Protein AF-W4UPQ5-F1 (afdb_monomer_lite)

Sequence (228 aa):
MQSFWECVKSLQASISFDVNGMPSLNLGLGDIQTPANTLDEIFRYLERADKPCLVAIDEFQQITGYVEENVEATLRTYVQHCNNARFVFAGSQRHVMGNMFLTPSRPFYQSVSMMHLESIPLEEYILFARSHFERNGKAIEVEAVAQIYQEFEGVTWYIQKVLNTLFDMTPAQGTCTPDMVPEAPGDCRFVQVYVFGNTFPSPREAEGIAHCDYERRESQSPHLRCFY

Structure (mmCIF, N/CA/C/O backbone):
data_AF-W4UPQ5-F1
#
_entry.id   AF-W4UPQ5-F1
#
loop_
_atom_site.group_PDB
_atom_site.id
_atom_site.type_symbol
_atom_site.label_atom_id
_atom_site.label_alt_id
_atom_site.label_comp_id
_atom_site.label_asym_id
_atom_site.label_entity_id
_atom_site.label_seq_id
_atom_site.pdbx_PDB_ins_code
_atom_site.Cartn_x
_atom_site.Cartn_y
_atom_site.Cartn_z
_atom_site.occupancy
_atom_site.B_iso_or_equiv
_atom_site.auth_seq_id
_atom_site.auth_comp_id
_atom_site.auth_asym_id
_atom_site.auth_atom_id
_atom_site.pdbx_PDB_model_num
ATOM 1 N N . MET A 1 1 ? -1.012 -23.745 -14.699 1.00 40.31 1 MET A N 1
ATOM 2 C CA . MET A 1 1 ? -0.890 -23.938 -13.230 1.00 40.31 1 MET A CA 1
ATOM 3 C C . MET A 1 1 ? 0.440 -24.590 -12.839 1.00 40.31 1 MET A C 1
ATOM 5 O O . MET A 1 1 ? 1.054 -24.138 -11.888 1.00 40.31 1 MET A O 1
ATOM 9 N N . GLN A 1 2 ? 0.917 -25.598 -13.579 1.00 36.28 2 GLN A N 1
ATOM 10 C CA . GLN A 1 2 ? 2.225 -26.241 -13.358 1.00 36.28 2 GLN A CA 1
ATOM 11 C C . GLN A 1 2 ? 3.411 -25.307 -13.684 1.00 36.28 2 GLN A C 1
ATOM 13 O O . GLN A 1 2 ? 4.329 -25.184 -12.885 1.00 36.28 2 GLN A O 1
ATOM 18 N N . SER A 1 3 ? 3.292 -24.529 -14.763 1.00 42.94 3 SER A N 1
ATOM 19 C CA . SER A 1 3 ? 4.236 -23.473 -15.166 1.00 42.94 3 SER A CA 1
ATOM 20 C C . SER A 1 3 ? 4.382 -22.330 -14.151 1.00 42.94 3 SER A C 1
ATOM 22 O O . SER A 1 3 ? 5.477 -21.825 -13.938 1.00 42.94 3 SER A O 1
ATOM 24 N N . PHE A 1 4 ? 3.290 -21.947 -13.481 1.00 43.22 4 PHE A N 1
ATOM 25 C CA . PHE A 1 4 ? 3.322 -20.973 -12.384 1.00 43.22 4 PHE A CA 1
ATOM 26 C C . PHE A 1 4 ? 4.148 -21.505 -11.208 1.00 43.22 4 PHE A C 1
ATOM 28 O O . PHE A 1 4 ? 5.004 -20.803 -10.688 1.00 43.22 4 PHE A O 1
ATOM 35 N N . TRP A 1 5 ? 3.942 -22.770 -10.830 1.00 40.66 5 TRP A N 1
ATOM 36 C CA . TRP A 1 5 ? 4.715 -23.412 -9.766 1.00 40.66 5 TRP A CA 1
ATOM 37 C C . TRP A 1 5 ? 6.185 -23.615 -10.127 1.00 40.66 5 TRP A C 1
ATOM 39 O O . TRP A 1 5 ? 7.022 -23.560 -9.238 1.00 40.66 5 TRP A O 1
ATOM 49 N N . GLU A 1 6 ? 6.520 -23.823 -11.397 1.00 48.44 6 GLU A N 1
ATOM 50 C CA . GLU A 1 6 ? 7.911 -23.873 -11.864 1.00 48.44 6 GLU A CA 1
ATOM 51 C C . GLU A 1 6 ? 8.582 -22.493 -11.796 1.00 48.44 6 GLU A C 1
ATOM 53 O O . GLU A 1 6 ? 9.705 -22.398 -11.313 1.00 48.44 6 GLU A O 1
ATOM 58 N N . CYS A 1 7 ? 7.862 -21.423 -12.150 1.00 45.31 7 CYS A N 1
ATOM 59 C CA . CYS A 1 7 ? 8.337 -20.040 -12.032 1.00 45.31 7 CYS A CA 1
ATOM 60 C C . CYS A 1 7 ? 8.419 -19.541 -10.573 1.00 45.31 7 CYS A C 1
ATOM 62 O O . CYS A 1 7 ? 9.244 -18.700 -10.236 1.00 45.31 7 CYS A O 1
ATOM 64 N N . VAL A 1 8 ? 7.566 -20.051 -9.681 1.00 48.94 8 VAL A N 1
ATOM 65 C CA . VAL A 1 8 ? 7.643 -19.772 -8.235 1.00 48.94 8 VAL A CA 1
ATOM 66 C C . VAL A 1 8 ? 8.740 -20.610 -7.577 1.00 48.94 8 VAL A C 1
ATOM 68 O O . VAL A 1 8 ? 9.408 -20.132 -6.671 1.00 48.94 8 VAL A O 1
ATOM 71 N N . LYS A 1 9 ? 8.973 -21.847 -8.036 1.00 42.97 9 LYS A N 1
ATOM 72 C CA . LYS A 1 9 ? 10.090 -22.684 -7.569 1.00 42.97 9 LYS A CA 1
ATOM 73 C C . LYS A 1 9 ? 11.441 -22.161 -8.009 1.00 42.97 9 LYS A C 1
ATOM 75 O O . LYS A 1 9 ? 12.417 -22.406 -7.303 1.00 42.97 9 LYS A O 1
ATOM 80 N N . SER A 1 10 ? 11.507 -21.497 -9.163 1.00 45.47 10 SER A N 1
ATOM 81 C CA . SER A 1 10 ? 12.736 -20.832 -9.539 1.00 45.47 10 SER A CA 1
ATOM 82 C C . SER A 1 10 ? 13.053 -19.748 -8.517 1.00 45.47 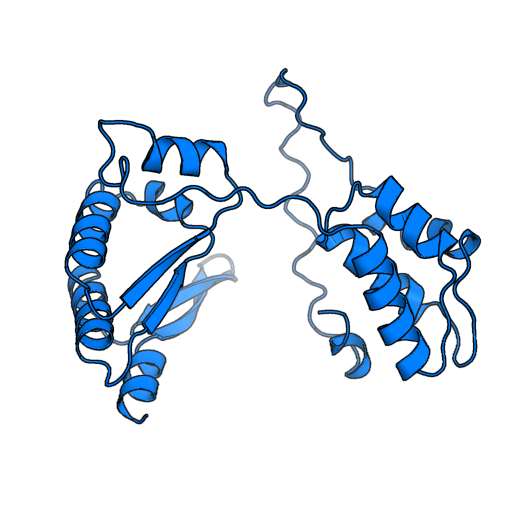10 SER A C 1
ATOM 84 O O . SER A 1 10 ? 14.213 -19.688 -8.182 1.00 45.47 10 SER A O 1
ATOM 86 N N . LEU A 1 11 ? 12.094 -19.004 -7.934 1.00 45.38 11 LEU A N 1
ATOM 87 C CA . LEU A 1 11 ? 12.300 -18.019 -6.850 1.00 45.38 11 LEU A CA 1
ATOM 88 C C . LEU A 1 11 ? 12.605 -18.710 -5.501 1.00 45.38 11 LEU A C 1
ATOM 90 O O . LEU A 1 11 ? 11.720 -18.927 -4.675 1.00 45.38 11 LEU A O 1
ATOM 94 N N . GLN A 1 12 ? 13.867 -19.061 -5.254 1.00 45.22 12 GLN A N 1
ATOM 95 C CA . GLN A 1 12 ? 14.334 -19.573 -3.963 1.00 45.22 12 GLN A CA 1
ATOM 96 C C . GLN A 1 12 ? 14.830 -18.449 -3.043 1.00 45.22 12 GLN A C 1
ATOM 98 O O . GLN A 1 12 ? 15.916 -17.896 -3.208 1.00 45.22 12 GLN A O 1
ATOM 103 N N . ALA A 1 13 ? 14.079 -18.181 -1.976 1.00 42.25 13 ALA A N 1
ATOM 104 C CA . ALA A 1 13 ? 14.623 -17.473 -0.823 1.00 42.25 13 ALA A CA 1
ATOM 105 C C . ALA A 1 13 ? 15.679 -18.360 -0.133 1.00 42.25 13 ALA A C 1
ATOM 107 O O . ALA A 1 13 ? 15.346 -19.405 0.424 1.00 42.25 13 ALA A O 1
ATOM 108 N N . SER A 1 14 ? 16.947 -17.954 -0.174 1.00 41.25 14 SER A N 1
ATOM 109 C CA . SER A 1 14 ? 18.047 -18.576 0.566 1.00 41.25 14 SER A CA 1
ATOM 110 C C . SER A 1 14 ? 18.451 -17.678 1.734 1.00 41.25 14 SER A C 1
ATOM 112 O O . SER A 1 14 ? 18.669 -16.478 1.572 1.00 41.25 14 SER A O 1
ATOM 114 N N . ILE A 1 15 ? 18.506 -18.252 2.935 1.00 41.88 15 ILE A N 1
ATOM 115 C CA . ILE A 1 15 ? 18.999 -17.571 4.134 1.00 41.88 15 ILE A CA 1
ATOM 116 C C . ILE A 1 15 ? 20.453 -18.002 4.310 1.00 41.88 15 ILE A C 1
ATOM 118 O O . ILE A 1 15 ? 20.724 -19.182 4.528 1.00 41.88 15 ILE A O 1
ATOM 122 N N . SER A 1 16 ? 21.374 -17.049 4.204 1.00 43.94 16 SER A N 1
ATOM 123 C CA . SER A 1 16 ? 22.817 -17.273 4.335 1.00 43.94 16 SER A CA 1
ATOM 124 C C . SER A 1 16 ? 23.350 -16.449 5.497 1.00 43.94 16 SER A C 1
ATOM 126 O O . SER A 1 16 ? 22.956 -15.299 5.657 1.00 43.94 16 SER A O 1
ATOM 128 N N . PHE A 1 17 ? 24.261 -16.997 6.295 1.00 41.47 17 PHE A N 1
ATOM 129 C CA . PHE A 1 17 ? 24.883 -16.270 7.404 1.00 41.47 17 PHE A CA 1
ATOM 130 C C . PHE A 1 17 ? 26.233 -15.709 6.959 1.00 41.47 17 PHE A C 1
ATOM 132 O O . PHE A 1 17 ? 27.026 -16.432 6.351 1.00 41.47 17 PHE A O 1
ATOM 139 N N . ASP A 1 18 ? 26.483 -14.427 7.226 1.00 54.81 18 ASP A N 1
ATOM 140 C CA . ASP A 1 18 ? 27.798 -13.834 6.985 1.00 54.81 18 ASP A CA 1
ATOM 141 C C . ASP A 1 18 ? 28.837 -14.313 8.021 1.00 54.81 18 ASP A C 1
ATOM 143 O O . ASP A 1 18 ? 28.530 -15.034 8.973 1.00 54.81 18 ASP A O 1
ATOM 147 N N . VAL A 1 19 ? 30.098 -13.909 7.843 1.00 48.22 19 VAL A N 1
ATOM 148 C CA . VAL A 1 19 ? 31.206 -14.256 8.754 1.00 48.22 19 VAL A CA 1
ATOM 149 C C . VAL A 1 19 ? 31.022 -13.739 10.190 1.00 48.22 19 VAL A C 1
ATOM 151 O O . VAL A 1 19 ? 31.734 -14.194 11.083 1.00 48.22 19 VAL A O 1
ATOM 154 N N . ASN A 1 20 ? 30.057 -12.845 10.426 1.00 62.00 20 ASN A N 1
ATOM 155 C CA . ASN A 1 20 ? 29.697 -12.309 11.737 1.00 62.00 20 ASN A CA 1
ATOM 156 C C . ASN A 1 20 ? 28.408 -12.941 12.301 1.00 62.00 20 ASN A C 1
ATOM 158 O O . ASN A 1 20 ? 27.954 -12.545 13.373 1.00 62.00 20 ASN A O 1
ATOM 162 N N . GLY A 1 21 ? 27.823 -13.928 11.612 1.00 39.78 21 GLY A N 1
ATOM 163 C CA . GLY A 1 21 ? 26.606 -14.620 12.035 1.00 39.78 21 GLY A CA 1
ATOM 164 C C . GLY A 1 21 ? 25.312 -13.850 11.763 1.00 39.78 21 GLY A C 1
ATOM 165 O O . GLY A 1 21 ? 24.261 -14.260 12.257 1.00 39.78 21 GLY A O 1
ATOM 166 N N . MET A 1 22 ? 25.348 -12.766 10.981 1.00 37.47 22 MET A N 1
ATOM 167 C CA . MET A 1 22 ? 24.136 -12.036 10.616 1.00 37.47 22 MET A CA 1
ATOM 168 C C . MET A 1 22 ? 23.392 -12.778 9.495 1.00 37.47 22 MET A C 1
ATOM 170 O O . MET A 1 22 ? 23.993 -13.089 8.460 1.00 37.47 22 MET A O 1
ATOM 174 N N . PRO A 1 23 ? 22.091 -13.080 9.667 1.00 35.19 23 PRO A N 1
ATOM 175 C CA . PRO A 1 23 ? 21.294 -13.697 8.618 1.00 35.19 23 PRO A CA 1
ATOM 176 C C . PRO A 1 23 ? 21.058 -12.695 7.483 1.00 35.19 23 PRO A C 1
ATOM 178 O O . PRO A 1 23 ? 20.434 -11.652 7.666 1.00 35.19 23 PRO A O 1
ATOM 181 N N . SER A 1 24 ? 21.527 -13.037 6.289 1.00 38.47 24 SER A N 1
ATOM 182 C CA . SER A 1 24 ? 21.233 -12.342 5.038 1.00 38.47 24 SER A CA 1
ATOM 183 C C . SER A 1 24 ? 20.169 -13.120 4.262 1.00 38.47 24 SER A C 1
ATOM 185 O O . SER A 1 24 ? 20.320 -14.312 3.975 1.00 38.47 24 SER A O 1
ATOM 187 N N . LEU A 1 25 ? 19.056 -12.454 3.954 1.00 38.97 25 LEU A N 1
ATOM 188 C CA . LEU A 1 25 ? 17.992 -13.004 3.124 1.00 38.97 25 LEU A CA 1
ATOM 189 C C . LEU A 1 25 ? 18.315 -12.706 1.659 1.00 38.97 25 LEU A C 1
ATOM 191 O O . LEU A 1 25 ? 18.206 -11.566 1.217 1.00 38.97 25 LEU A O 1
ATOM 195 N N . ASN A 1 26 ? 18.688 -13.733 0.904 1.00 46.00 26 ASN A N 1
ATOM 196 C CA . ASN A 1 26 ? 18.904 -13.636 -0.532 1.00 46.00 26 ASN A CA 1
ATOM 197 C C . ASN A 1 26 ? 17.701 -14.243 -1.252 1.00 46.00 26 ASN A C 1
ATOM 199 O O . ASN A 1 26 ? 17.527 -15.462 -1.276 1.00 46.00 26 ASN A O 1
ATOM 203 N N . LEU A 1 27 ? 16.865 -13.397 -1.853 1.00 40.88 27 LEU A N 1
ATOM 204 C CA . LEU A 1 27 ? 15.862 -13.825 -2.828 1.00 40.88 27 LEU A CA 1
ATOM 205 C C . LEU A 1 27 ? 16.592 -14.145 -4.137 1.00 40.88 27 LEU A C 1
ATOM 207 O O . LEU A 1 27 ? 16.780 -13.279 -4.986 1.00 40.88 27 LEU A O 1
ATOM 211 N N . GLY A 1 28 ? 17.086 -15.374 -4.255 1.00 45.62 28 GLY A N 1
ATOM 212 C CA . GLY A 1 28 ? 17.722 -15.871 -5.467 1.00 45.62 28 GLY A CA 1
ATOM 213 C C . GLY A 1 28 ? 16.716 -16.611 -6.330 1.00 45.62 28 GLY A C 1
ATOM 214 O O . GLY A 1 28 ? 15.670 -17.041 -5.849 1.00 45.62 28 GLY A O 1
ATOM 215 N N . LEU A 1 29 ? 17.037 -16.796 -7.609 1.00 41.84 29 LEU A N 1
ATOM 216 C CA . LEU A 1 29 ? 16.428 -17.869 -8.372 1.00 41.84 29 LEU A CA 1
ATOM 217 C C . LEU A 1 29 ? 17.451 -19.010 -8.554 1.00 41.84 29 LEU A C 1
ATOM 219 O O . LEU A 1 29 ? 18.629 -18.731 -8.775 1.00 41.84 29 LEU A O 1
ATOM 223 N N . GLY A 1 30 ? 17.039 -20.272 -8.396 1.00 37.84 30 GLY A N 1
ATOM 224 C CA . GLY A 1 30 ? 17.942 -21.434 -8.447 1.00 37.84 30 GLY A CA 1
ATOM 225 C C . GLY A 1 30 ? 18.727 -21.531 -9.766 1.00 37.84 30 GLY A C 1
ATOM 226 O O . GLY A 1 30 ? 18.133 -21.398 -10.832 1.00 37.84 30 GLY A O 1
ATOM 227 N N . ASP A 1 31 ? 20.045 -21.755 -9.655 1.00 42.62 31 ASP A N 1
ATOM 228 C CA . ASP A 1 31 ? 21.056 -21.861 -10.727 1.00 42.62 31 ASP A CA 1
ATOM 229 C C . ASP A 1 31 ? 20.880 -20.882 -11.896 1.00 42.62 31 ASP A C 1
ATOM 231 O O . ASP A 1 31 ? 20.590 -21.270 -13.028 1.00 42.62 31 ASP A O 1
ATOM 235 N N . ILE A 1 32 ? 21.124 -19.593 -11.652 1.00 45.31 32 ILE A N 1
ATOM 236 C CA . ILE A 1 32 ? 21.126 -18.591 -12.719 1.00 45.31 32 ILE A CA 1
ATOM 237 C C . ILE A 1 32 ? 22.471 -17.890 -12.821 1.00 45.31 32 ILE A C 1
ATOM 239 O O . ILE A 1 32 ? 22.901 -17.149 -11.943 1.00 45.31 32 ILE A O 1
ATOM 243 N N . GLN A 1 33 ? 23.108 -18.089 -13.971 1.00 43.31 33 GLN A N 1
ATOM 244 C CA . GLN A 1 33 ? 24.363 -17.441 -14.325 1.00 43.31 33 GLN A CA 1
ATOM 245 C C . GLN A 1 33 ? 24.202 -15.982 -14.801 1.00 43.31 33 GLN A C 1
ATOM 247 O O . GLN A 1 33 ? 25.195 -15.387 -15.211 1.00 43.31 33 GLN A O 1
ATOM 252 N N . THR A 1 34 ? 23.002 -15.370 -14.804 1.00 45.03 34 THR A N 1
ATOM 253 C CA . THR A 1 34 ? 22.841 -13.939 -15.175 1.00 45.03 34 THR A CA 1
ATOM 254 C C . THR A 1 34 ? 21.444 -13.343 -14.865 1.00 45.03 34 THR A C 1
ATOM 256 O O . THR A 1 34 ? 20.451 -13.923 -15.303 1.00 45.03 34 THR A O 1
ATOM 259 N N . PRO A 1 35 ? 21.332 -12.154 -14.228 1.00 50.00 35 PRO A N 1
ATOM 260 C CA . PRO A 1 35 ? 20.058 -11.457 -13.945 1.00 50.00 35 PRO A CA 1
ATOM 261 C C . PRO A 1 35 ? 19.218 -11.065 -15.174 1.00 50.00 35 PRO A C 1
ATOM 263 O O . PRO A 1 35 ? 18.007 -10.910 -15.078 1.00 50.00 35 PRO A O 1
ATOM 266 N N . ALA A 1 36 ? 19.834 -10.899 -16.347 1.00 51.38 36 ALA A N 1
ATOM 267 C CA . ALA A 1 36 ? 19.108 -10.553 -17.572 1.00 51.38 36 ALA A CA 1
ATOM 268 C C . ALA A 1 36 ? 18.190 -11.695 -18.050 1.00 51.38 36 ALA A C 1
ATOM 270 O O . ALA A 1 36 ? 17.054 -11.447 -18.453 1.00 51.38 36 ALA A O 1
ATOM 271 N N . ASN A 1 37 ? 18.651 -12.945 -17.916 1.00 50.97 37 ASN A N 1
ATOM 272 C CA . ASN A 1 37 ? 17.912 -14.127 -18.362 1.00 50.97 37 ASN A CA 1
ATOM 273 C C . ASN A 1 37 ? 16.634 -14.361 -17.532 1.00 50.97 37 ASN A C 1
ATOM 275 O O . ASN A 1 37 ? 15.677 -14.943 -18.033 1.00 50.97 37 ASN A O 1
ATOM 279 N N . THR A 1 38 ? 16.580 -13.873 -16.286 1.00 65.69 38 THR A N 1
ATOM 280 C CA . THR A 1 38 ? 15.418 -14.053 -15.397 1.00 65.69 38 THR A CA 1
ATOM 281 C C . THR A 1 38 ? 14.282 -13.092 -15.710 1.00 65.69 38 THR A C 1
ATOM 283 O O . THR A 1 38 ? 13.118 -13.491 -15.689 1.00 65.69 38 THR A O 1
ATOM 286 N N . LEU A 1 39 ? 14.594 -11.834 -16.037 1.00 69.88 39 LEU A N 1
ATOM 287 C CA . LEU A 1 39 ? 13.586 -10.861 -16.458 1.00 69.88 39 LEU A CA 1
ATOM 288 C C . LEU A 1 39 ? 12.951 -11.285 -17.784 1.00 69.88 39 LEU A C 1
ATOM 290 O O . LEU A 1 39 ? 11.726 -11.302 -17.892 1.00 69.88 39 LEU A O 1
ATOM 294 N N . ASP A 1 40 ? 13.763 -11.711 -18.752 1.00 73.81 40 ASP A N 1
ATOM 295 C CA . ASP A 1 40 ? 13.282 -12.248 -20.028 1.00 73.81 40 ASP A CA 1
ATOM 296 C C . ASP A 1 40 ? 12.263 -13.382 -19.838 1.00 73.81 40 ASP A C 1
ATOM 298 O O . ASP A 1 40 ? 11.209 -13.408 -20.481 1.00 73.81 40 ASP A O 1
ATOM 302 N N . GLU A 1 41 ? 12.548 -14.320 -18.935 1.00 76.19 41 GLU A N 1
ATOM 303 C CA . GLU A 1 41 ? 11.660 -15.444 -18.635 1.00 76.19 41 GLU A CA 1
ATOM 304 C C . GLU A 1 41 ? 10.341 -14.997 -17.999 1.00 76.19 41 GLU A C 1
ATOM 306 O O . GLU A 1 41 ? 9.272 -15.425 -18.449 1.00 76.19 41 GLU A O 1
ATOM 311 N N . ILE A 1 42 ? 10.399 -14.100 -17.009 1.00 80.81 42 ILE A N 1
ATOM 312 C CA . ILE A 1 42 ? 9.212 -13.560 -16.334 1.00 80.81 42 ILE A CA 1
ATOM 313 C C . ILE A 1 42 ? 8.318 -12.825 -17.338 1.00 80.81 42 ILE A C 1
ATOM 315 O O . ILE A 1 42 ? 7.118 -13.094 -17.419 1.00 80.81 42 ILE A O 1
ATOM 319 N N . PHE A 1 43 ? 8.882 -11.925 -18.145 1.00 83.31 43 PHE A N 1
ATOM 320 C CA . PHE A 1 43 ? 8.100 -11.149 -19.106 1.00 83.31 43 PHE A CA 1
ATOM 321 C C . PHE A 1 43 ? 7.564 -12.010 -20.251 1.00 83.31 43 PHE A C 1
ATOM 323 O O . PHE A 1 43 ? 6.419 -11.828 -20.665 1.00 83.31 43 PHE A O 1
ATOM 330 N N . ARG A 1 44 ? 8.313 -13.023 -20.706 1.00 83.75 44 ARG A N 1
ATOM 331 C CA . ARG A 1 44 ? 7.783 -14.028 -21.642 1.00 83.75 44 ARG A CA 1
ATOM 332 C C . ARG A 1 44 ? 6.628 -14.826 -21.054 1.00 83.75 44 ARG A C 1
ATOM 334 O O . ARG A 1 44 ? 5.708 -15.175 -21.794 1.00 83.75 44 ARG A O 1
ATOM 341 N N . TYR A 1 45 ? 6.690 -15.166 -19.769 1.00 83.06 45 TYR A N 1
ATOM 342 C CA . TYR A 1 45 ? 5.601 -15.861 -19.091 1.00 83.06 45 TYR A CA 1
ATOM 343 C C . TYR A 1 45 ? 4.348 -14.983 -19.033 1.00 83.06 45 TYR A C 1
ATOM 345 O O . TYR A 1 45 ? 3.274 -15.441 -19.418 1.00 83.06 45 TYR A O 1
ATOM 353 N N . LEU A 1 46 ? 4.495 -13.719 -18.625 1.00 85.31 46 LEU A N 1
ATOM 354 C CA . LEU A 1 46 ? 3.393 -12.756 -18.577 1.00 85.31 46 LEU A CA 1
ATOM 355 C C . LEU A 1 46 ? 2.752 -12.565 -19.958 1.00 85.31 46 LEU A C 1
ATOM 357 O O . LEU A 1 46 ? 1.530 -12.623 -20.079 1.00 85.31 46 LEU A O 1
ATOM 361 N N . GLU A 1 47 ? 3.563 -12.428 -21.008 1.00 88.06 47 GLU A N 1
ATOM 362 C CA . GLU A 1 47 ? 3.064 -12.240 -22.374 1.00 88.06 47 GLU A CA 1
ATOM 363 C C . GLU A 1 47 ? 2.313 -13.470 -22.910 1.00 88.06 47 GLU A C 1
ATOM 365 O O . GLU A 1 47 ? 1.348 -13.334 -23.656 1.00 88.06 47 GLU A O 1
ATOM 370 N N . ARG A 1 48 ? 2.721 -14.684 -22.515 1.00 87.75 48 ARG A N 1
ATOM 371 C CA . ARG A 1 48 ? 2.114 -15.951 -22.969 1.00 87.75 48 ARG A CA 1
ATOM 372 C C . ARG A 1 48 ? 1.001 -16.475 -22.064 1.00 87.75 48 ARG A C 1
ATOM 374 O O . ARG A 1 48 ? 0.461 -17.542 -22.348 1.00 87.75 48 ARG A O 1
ATOM 381 N N . ALA A 1 49 ? 0.691 -15.791 -20.966 1.00 85.12 49 ALA A N 1
ATOM 382 C CA . ALA A 1 49 ? -0.355 -16.226 -20.055 1.00 85.12 49 ALA A CA 1
ATOM 383 C C . ALA A 1 49 ? -1.723 -16.243 -20.759 1.00 85.12 49 ALA A C 1
ATOM 385 O O . ALA A 1 49 ? -2.078 -15.307 -21.470 1.00 85.12 49 ALA A O 1
ATOM 386 N N . ASP A 1 50 ? -2.530 -17.276 -20.505 1.00 82.75 50 ASP A N 1
ATOM 387 C CA . ASP A 1 50 ? -3.845 -17.456 -21.149 1.00 82.75 50 ASP A CA 1
ATOM 388 C C . ASP A 1 50 ? -4.844 -16.318 -20.853 1.00 82.75 50 ASP A C 1
ATOM 390 O O . ASP A 1 50 ? -5.885 -16.207 -21.503 1.00 82.75 50 ASP A O 1
ATOM 394 N N . LYS A 1 51 ? -4.570 -15.499 -19.831 1.00 86.56 51 LYS A N 1
ATOM 395 C CA . LYS A 1 51 ? -5.401 -14.369 -19.407 1.00 86.56 51 LYS A CA 1
ATOM 396 C C . LYS A 1 51 ? -4.543 -13.121 -19.189 1.00 86.56 51 LYS A C 1
ATOM 398 O O . LYS A 1 51 ? -3.414 -13.265 -18.711 1.00 86.56 51 LYS A O 1
ATOM 403 N N . PRO A 1 52 ? -5.106 -11.918 -19.418 1.00 88.56 52 PRO A N 1
ATOM 404 C CA . PRO A 1 52 ? -4.438 -10.674 -19.074 1.00 88.56 52 PRO A CA 1
ATOM 405 C C . PRO A 1 52 ? -4.034 -10.639 -17.600 1.00 88.56 52 PRO A C 1
ATOM 407 O O . PRO A 1 52 ? -4.838 -10.948 -16.716 1.00 88.56 52 PRO A O 1
ATOM 410 N N . CYS A 1 53 ? -2.791 -10.254 -17.344 1.00 86.31 53 CYS A N 1
ATOM 411 C CA . CYS A 1 53 ? -2.202 -10.194 -16.015 1.00 86.31 53 CYS A CA 1
ATOM 412 C C . CYS A 1 53 ? -2.249 -8.773 -15.441 1.00 86.31 53 CYS A C 1
ATOM 414 O O . CYS A 1 53 ? -2.098 -7.785 -16.159 1.00 86.31 53 CYS A O 1
ATOM 416 N N . LEU A 1 54 ? -2.411 -8.675 -14.123 1.00 87.25 54 LEU A N 1
ATOM 417 C CA . LEU A 1 54 ? -2.168 -7.454 -13.360 1.00 87.25 54 LEU A CA 1
ATOM 418 C C . LEU A 1 54 ? -0.941 -7.697 -12.484 1.00 87.25 54 LEU A C 1
ATOM 420 O O . LEU A 1 54 ? -0.930 -8.635 -11.689 1.00 87.25 54 LEU A O 1
ATOM 424 N N . VAL A 1 55 ? 0.085 -6.871 -12.649 1.00 85.00 55 VAL A N 1
ATOM 425 C CA . VAL A 1 55 ? 1.348 -6.964 -11.917 1.00 85.00 55 VAL A CA 1
ATOM 426 C C . VAL A 1 55 ? 1.492 -5.714 -11.064 1.00 85.00 55 VAL A C 1
ATOM 428 O O . VAL A 1 55 ? 1.561 -4.609 -11.595 1.00 85.00 55 VAL A O 1
ATOM 431 N N . ALA A 1 56 ? 1.534 -5.885 -9.746 1.00 85.62 56 ALA A N 1
ATOM 432 C CA . ALA A 1 56 ? 1.825 -4.809 -8.809 1.00 85.62 56 ALA A CA 1
ATOM 433 C C . ALA A 1 56 ? 3.263 -4.958 -8.308 1.00 85.62 56 ALA A C 1
ATOM 435 O O . ALA A 1 56 ? 3.638 -6.026 -7.826 1.00 85.62 56 ALA A O 1
ATOM 436 N N . ILE A 1 57 ? 4.058 -3.901 -8.448 1.00 82.31 57 ILE A N 1
ATOM 437 C CA . ILE A 1 57 ? 5.430 -3.829 -7.950 1.00 82.31 57 ILE A CA 1
ATOM 438 C C . ILE A 1 57 ? 5.453 -2.756 -6.873 1.00 82.31 57 ILE A C 1
ATOM 440 O O . ILE A 1 57 ? 5.281 -1.574 -7.174 1.00 82.31 57 ILE A O 1
ATOM 444 N N . ASP A 1 58 ? 5.626 -3.189 -5.632 1.00 85.00 58 ASP A N 1
ATOM 445 C CA . ASP A 1 58 ? 5.788 -2.295 -4.493 1.00 85.00 58 ASP A CA 1
ATOM 446 C C . ASP A 1 58 ? 7.253 -1.872 -4.336 1.00 85.00 58 ASP A C 1
ATOM 448 O O . ASP A 1 58 ? 8.157 -2.538 -4.845 1.00 85.00 58 ASP A O 1
ATOM 452 N N . GLU A 1 59 ? 7.480 -0.751 -3.654 1.00 85.38 59 GLU A N 1
ATOM 453 C CA . GLU A 1 59 ? 8.808 -0.175 -3.420 1.00 85.38 59 GLU A CA 1
ATOM 454 C C . GLU A 1 59 ? 9.636 0.013 -4.709 1.00 85.38 59 GLU A C 1
ATOM 456 O O . GLU A 1 59 ? 10.858 -0.160 -4.741 1.00 85.38 59 GLU A O 1
ATOM 461 N N . PHE A 1 60 ? 8.966 0.414 -5.795 1.00 86.44 60 PHE A N 1
ATOM 462 C CA . PHE A 1 60 ? 9.555 0.499 -7.131 1.00 86.44 60 PHE A CA 1
ATOM 463 C C . PHE A 1 60 ? 10.785 1.412 -7.201 1.00 86.44 60 PHE A C 1
ATOM 465 O O . PHE A 1 60 ? 11.707 1.149 -7.968 1.00 86.44 60 PHE A O 1
ATOM 472 N N . GLN A 1 61 ? 10.860 2.444 -6.360 1.00 83.00 61 GLN A N 1
ATOM 473 C CA . GLN A 1 61 ? 12.017 3.336 -6.291 1.00 83.00 61 GLN A CA 1
ATOM 474 C C . GLN A 1 61 ? 13.338 2.623 -5.964 1.00 83.00 61 GLN A C 1
ATOM 476 O O . GLN A 1 61 ? 14.403 3.165 -6.269 1.00 83.00 61 GLN A O 1
ATOM 481 N N . GLN A 1 62 ? 13.303 1.421 -5.373 1.00 82.88 62 GLN A N 1
ATOM 482 C CA . GLN A 1 62 ? 14.510 0.655 -5.052 1.00 82.88 62 GLN A CA 1
ATOM 483 C C . GLN A 1 62 ? 15.329 0.314 -6.301 1.00 82.88 62 GLN A C 1
ATOM 485 O O . GLN A 1 62 ? 16.549 0.178 -6.205 1.00 82.88 62 GLN A O 1
ATOM 490 N N . ILE A 1 63 ? 14.707 0.266 -7.489 1.00 80.69 63 ILE A N 1
ATOM 491 C CA . ILE A 1 63 ? 15.436 -0.008 -8.735 1.00 80.69 63 ILE A CA 1
ATOM 492 C C . ILE A 1 63 ? 16.494 1.055 -9.066 1.00 80.69 63 ILE A C 1
ATOM 494 O O . ILE A 1 63 ? 17.421 0.790 -9.823 1.00 80.69 63 ILE A O 1
ATOM 498 N N . THR A 1 64 ? 16.376 2.254 -8.488 1.00 74.69 64 THR A N 1
ATOM 499 C CA . THR A 1 64 ? 17.347 3.342 -8.669 1.00 74.69 64 THR A CA 1
ATOM 500 C C . THR A 1 64 ? 18.642 3.144 -7.879 1.00 74.69 64 THR A C 1
ATOM 502 O O . THR A 1 64 ? 19.617 3.840 -8.146 1.00 74.69 64 THR A O 1
ATOM 505 N N . GLY A 1 65 ? 18.662 2.215 -6.916 1.00 70.50 65 GLY A N 1
ATOM 506 C CA . GLY A 1 65 ? 19.823 1.926 -6.071 1.00 70.50 65 GLY A CA 1
ATOM 507 C C . GLY A 1 65 ? 20.746 0.828 -6.606 1.00 70.50 65 GLY A C 1
ATOM 508 O O . GLY A 1 65 ? 21.782 0.570 -5.995 1.00 70.50 65 GLY A O 1
ATOM 509 N N . TYR A 1 66 ? 20.395 0.167 -7.716 1.00 71.88 66 TYR A N 1
ATOM 510 C CA . TYR A 1 66 ? 21.261 -0.847 -8.318 1.00 71.88 66 TYR A CA 1
ATOM 511 C C . TYR A 1 66 ? 22.481 -0.193 -8.977 1.00 71.88 66 TYR A C 1
ATOM 513 O O . TYR A 1 66 ? 22.373 0.828 -9.649 1.00 71.88 66 TYR A O 1
ATOM 521 N N . VAL A 1 67 ? 23.649 -0.818 -8.799 1.00 55.22 67 VAL A N 1
ATOM 522 C CA . VAL A 1 67 ? 24.941 -0.357 -9.352 1.00 55.22 67 VAL A CA 1
ATOM 523 C C . VAL A 1 67 ? 24.934 -0.356 -10.887 1.00 55.22 67 VAL A C 1
ATOM 525 O O . VAL A 1 67 ? 25.673 0.382 -11.534 1.00 55.22 67 VAL A O 1
ATOM 528 N N . GLU A 1 68 ? 24.083 -1.187 -11.479 1.00 68.12 68 GLU A N 1
ATOM 529 C CA . GLU A 1 68 ? 23.883 -1.296 -12.915 1.00 68.12 68 GLU A CA 1
ATOM 530 C C . GLU A 1 68 ? 22.999 -0.143 -13.421 1.00 68.12 68 GLU A C 1
ATOM 532 O O . GLU A 1 68 ? 21.775 -0.172 -13.296 1.00 68.12 68 GLU A O 1
ATOM 537 N N . GLU A 1 69 ? 23.610 0.859 -14.061 1.00 61.50 69 GLU A N 1
ATOM 538 C CA . GLU A 1 69 ? 22.919 2.069 -14.550 1.00 61.50 69 GLU A CA 1
ATOM 539 C C . GLU A 1 69 ? 21.767 1.788 -15.544 1.00 61.50 69 GLU A C 1
ATOM 541 O O . GLU A 1 69 ? 20.894 2.630 -15.754 1.00 61.50 69 GLU A O 1
ATOM 546 N N . ASN A 1 70 ? 21.722 0.592 -16.140 1.00 74.12 70 ASN A N 1
ATOM 547 C CA . ASN A 1 70 ? 20.776 0.239 -17.201 1.00 74.12 70 ASN A CA 1
ATOM 548 C C . ASN A 1 70 ? 19.517 -0.501 -16.723 1.00 74.12 70 ASN A C 1
ATOM 550 O O . ASN A 1 70 ? 18.659 -0.808 -17.556 1.00 74.12 70 ASN A O 1
ATOM 554 N N . VAL A 1 71 ? 19.376 -0.806 -15.427 1.00 80.06 71 VAL A N 1
ATOM 555 C CA . VAL A 1 71 ? 18.235 -1.594 -14.913 1.00 80.06 71 VAL A CA 1
ATOM 556 C C . VAL A 1 71 ? 16.909 -0.883 -15.180 1.00 80.06 71 VAL A C 1
ATOM 558 O O . VAL A 1 71 ? 15.971 -1.494 -15.693 1.00 80.06 71 VAL A O 1
ATOM 561 N N . GLU A 1 72 ? 16.849 0.427 -14.927 1.00 83.12 72 GLU A N 1
ATOM 562 C CA . GLU A 1 72 ? 15.654 1.244 -15.161 1.00 83.12 72 GLU A CA 1
ATOM 563 C C . GLU A 1 72 ? 15.242 1.227 -16.651 1.00 83.12 72 GLU A C 1
ATOM 565 O O . GLU A 1 72 ? 14.083 0.975 -16.984 1.00 83.12 72 GLU A O 1
ATOM 570 N N . ALA A 1 73 ? 16.198 1.411 -17.569 1.00 86.12 73 ALA A N 1
ATOM 571 C CA . ALA A 1 73 ? 15.946 1.410 -19.015 1.00 86.12 73 ALA A CA 1
ATOM 572 C C . ALA A 1 73 ? 15.559 0.025 -19.562 1.00 86.12 73 ALA A C 1
ATOM 574 O O . ALA A 1 73 ? 14.677 -0.107 -20.419 1.00 86.12 73 ALA A O 1
ATOM 575 N N . THR A 1 74 ? 16.195 -1.020 -19.040 1.00 84.94 74 THR A N 1
ATOM 576 C CA . THR A 1 74 ? 15.918 -2.410 -19.406 1.00 84.94 74 THR A CA 1
ATOM 577 C C . THR A 1 74 ? 14.508 -2.799 -18.974 1.00 84.94 74 THR A C 1
ATOM 579 O O . THR A 1 74 ? 13.706 -3.261 -19.787 1.00 84.94 74 THR A O 1
ATOM 582 N N . LEU A 1 75 ? 14.151 -2.520 -17.718 1.00 86.56 75 LEU A N 1
ATOM 583 C CA . LEU A 1 75 ? 12.819 -2.802 -17.193 1.00 86.56 75 LEU A CA 1
ATOM 584 C C . LEU A 1 75 ? 11.736 -2.011 -17.932 1.00 86.56 75 LEU A C 1
ATOM 586 O O . LEU A 1 75 ? 10.686 -2.565 -18.262 1.00 86.56 75 LEU A O 1
ATOM 590 N N . ARG A 1 76 ? 12.004 -0.742 -18.265 1.00 88.50 76 ARG A N 1
ATOM 591 C CA . ARG A 1 76 ? 11.108 0.071 -19.097 1.00 88.50 76 ARG A CA 1
ATOM 592 C C . ARG A 1 76 ? 10.803 -0.609 -20.429 1.00 88.50 76 ARG A C 1
ATOM 594 O O . ARG A 1 76 ? 9.641 -0.639 -20.840 1.00 88.50 76 ARG A O 1
ATOM 601 N N . THR A 1 77 ? 11.830 -1.153 -21.078 1.00 88.31 77 THR A N 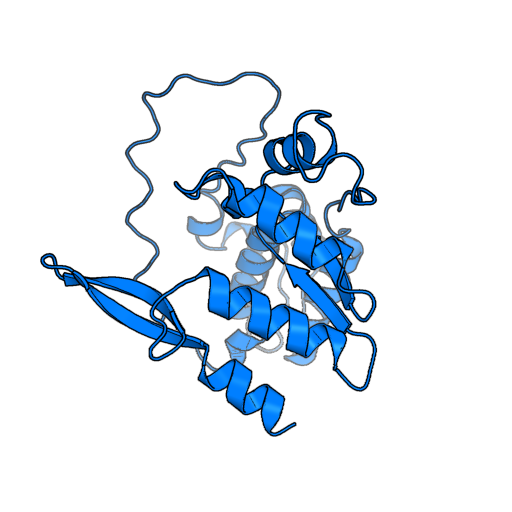1
ATOM 602 C CA . THR A 1 77 ? 11.701 -1.853 -22.360 1.00 88.31 77 THR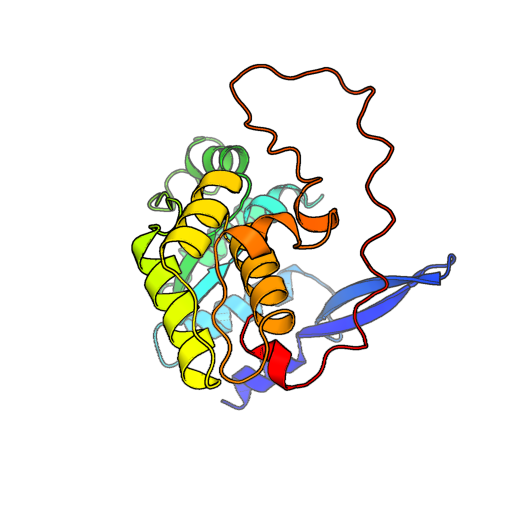 A CA 1
ATOM 603 C C . THR A 1 77 ? 10.797 -3.072 -22.218 1.00 88.31 77 THR A C 1
ATOM 605 O O . THR A 1 77 ? 9.853 -3.217 -22.993 1.00 88.31 77 THR A O 1
ATOM 608 N N . TYR A 1 78 ? 11.008 -3.904 -21.200 1.00 87.62 78 TYR A N 1
ATOM 609 C CA . TYR A 1 78 ? 10.163 -5.074 -20.958 1.00 87.62 78 TYR A CA 1
ATOM 610 C C . TYR A 1 78 ? 8.698 -4.717 -20.693 1.00 87.62 78 TYR A C 1
ATOM 612 O O . TYR A 1 78 ? 7.798 -5.275 -21.321 1.00 87.62 78 TYR A O 1
ATOM 620 N N . VAL A 1 79 ? 8.455 -3.743 -19.813 1.00 89.12 79 VAL A N 1
ATOM 621 C CA . VAL A 1 79 ? 7.103 -3.271 -19.479 1.00 89.12 79 VAL A CA 1
ATOM 622 C C . VAL A 1 79 ? 6.379 -2.745 -20.716 1.00 89.12 79 VAL A C 1
ATOM 624 O O . VAL A 1 79 ? 5.193 -3.003 -20.887 1.00 89.12 79 VAL A O 1
ATOM 627 N N . GLN A 1 80 ? 7.080 -2.029 -21.599 1.00 87.25 80 GLN A N 1
ATOM 628 C CA . GLN A 1 80 ? 6.485 -1.480 -22.816 1.00 87.25 80 GLN A CA 1
ATOM 629 C C . GLN A 1 80 ? 6.068 -2.557 -23.827 1.00 87.25 80 GLN A C 1
ATOM 631 O O . GLN A 1 80 ? 5.078 -2.365 -24.528 1.00 87.25 80 GLN A O 1
ATOM 636 N N . HIS A 1 81 ? 6.821 -3.655 -23.927 1.00 87.81 81 HIS A N 1
ATOM 637 C CA . HIS A 1 81 ? 6.566 -4.712 -24.912 1.00 87.81 81 HIS A CA 1
ATOM 638 C C . HIS A 1 81 ? 5.627 -5.813 -24.401 1.00 87.81 81 HIS A C 1
ATOM 640 O O . HIS A 1 81 ? 5.183 -6.640 -25.195 1.00 87.81 81 HIS A O 1
ATOM 646 N N . CYS A 1 82 ? 5.313 -5.823 -23.105 1.00 87.88 82 CYS A N 1
ATOM 647 C CA . CYS A 1 82 ? 4.402 -6.782 -22.491 1.00 87.88 82 CYS A CA 1
ATOM 648 C C . CYS A 1 82 ? 2.952 -6.284 -22.591 1.00 87.88 82 CYS A C 1
ATOM 650 O O . CYS A 1 82 ? 2.481 -5.509 -21.758 1.00 87.88 82 CYS A O 1
ATOM 652 N N . ASN A 1 83 ? 2.237 -6.710 -23.633 1.00 89.81 83 ASN A N 1
ATOM 653 C CA . ASN A 1 83 ? 0.872 -6.267 -23.925 1.00 89.81 83 ASN A CA 1
ATOM 654 C C . ASN A 1 83 ? -0.180 -7.043 -23.132 1.00 89.81 83 ASN A C 1
ATOM 656 O O . ASN A 1 83 ? -1.284 -6.539 -22.908 1.00 89.81 83 ASN A O 1
ATOM 660 N N . ASN A 1 84 ? 0.154 -8.263 -22.710 1.00 88.25 84 ASN A N 1
ATOM 661 C CA . ASN A 1 84 ? -0.750 -9.110 -21.941 1.00 88.25 84 ASN A CA 1
ATOM 662 C C . ASN A 1 84 ? -0.741 -8.785 -20.437 1.00 88.25 84 ASN A C 1
ATOM 664 O O . ASN A 1 84 ? -1.462 -9.419 -19.672 1.00 88.25 84 ASN A O 1
ATOM 668 N N . ALA A 1 85 ? 0.049 -7.804 -19.988 1.00 89.94 85 ALA A N 1
ATOM 669 C CA . ALA A 1 85 ? 0.095 -7.384 -18.593 1.00 89.94 85 ALA A CA 1
ATOM 670 C C . ALA A 1 85 ? -0.188 -5.886 -18.417 1.00 89.94 85 ALA A C 1
ATOM 672 O O . ALA A 1 85 ? 0.150 -5.045 -19.249 1.00 89.94 85 ALA A O 1
ATOM 673 N N . ARG A 1 86 ? -0.810 -5.541 -17.288 1.00 90.62 86 ARG A N 1
ATOM 674 C CA . ARG A 1 86 ? -0.941 -4.171 -16.785 1.00 90.62 86 ARG A CA 1
ATOM 675 C C . ARG A 1 86 ? -0.115 -4.038 -15.518 1.00 90.62 86 ARG A C 1
ATOM 677 O O . ARG A 1 86 ? -0.170 -4.918 -14.664 1.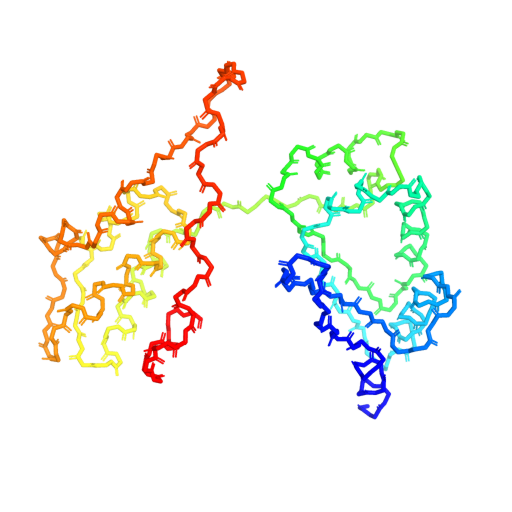00 90.62 86 ARG A O 1
ATOM 684 N N . PHE A 1 87 ? 0.629 -2.944 -15.404 1.00 88.25 87 PHE A N 1
ATOM 685 C CA . PHE A 1 87 ? 1.560 -2.722 -14.304 1.00 88.25 87 PHE A CA 1
ATOM 686 C C . PHE A 1 87 ? 1.058 -1.612 -13.385 1.00 88.25 87 PHE A C 1
ATOM 688 O O . PHE A 1 87 ? 0.626 -0.558 -13.853 1.00 88.25 87 PHE A O 1
ATOM 695 N N . VAL A 1 88 ? 1.138 -1.861 -12.083 1.00 91.31 88 VAL A N 1
ATOM 696 C CA . VAL A 1 88 ? 0.932 -0.881 -11.017 1.00 91.31 88 VAL A CA 1
ATOM 697 C C . VAL A 1 88 ? 2.254 -0.751 -10.277 1.00 91.31 88 VAL A C 1
ATOM 699 O O . VAL A 1 88 ? 2.775 -1.741 -9.771 1.00 91.31 88 VAL A O 1
ATOM 702 N N . PHE A 1 89 ? 2.794 0.461 -10.226 1.00 89.69 89 PHE A N 1
ATOM 703 C CA . PHE A 1 89 ? 4.019 0.760 -9.491 1.00 89.69 89 PHE A CA 1
ATOM 704 C C . PHE A 1 89 ? 3.653 1.533 -8.228 1.00 89.69 89 PHE A C 1
ATOM 706 O O . PHE A 1 89 ? 3.024 2.590 -8.313 1.00 89.69 89 PHE A O 1
ATOM 713 N N . ALA A 1 90 ? 4.037 1.002 -7.074 1.00 88.38 90 ALA A N 1
ATOM 714 C CA . ALA A 1 90 ? 3.837 1.611 -5.769 1.00 88.38 90 ALA A CA 1
ATOM 715 C C . ALA A 1 90 ? 5.190 1.884 -5.099 1.00 88.38 90 ALA A C 1
ATOM 717 O O . ALA A 1 90 ? 6.218 1.332 -5.491 1.00 88.38 90 ALA A O 1
ATOM 718 N N . GLY A 1 91 ? 5.194 2.800 -4.134 1.00 84.25 91 GLY A N 1
ATOM 719 C CA . GLY A 1 91 ? 6.408 3.189 -3.435 1.00 84.25 91 GLY A CA 1
ATOM 720 C C . GLY A 1 91 ? 6.171 4.270 -2.392 1.00 84.25 91 GLY A C 1
ATOM 721 O O . GLY A 1 91 ? 5.441 5.237 -2.630 1.00 84.25 91 GLY A O 1
ATOM 722 N N . SER A 1 92 ? 6.816 4.123 -1.238 1.00 81.12 92 SER A N 1
ATOM 723 C CA . SER A 1 92 ? 6.739 5.079 -0.129 1.00 81.12 92 SER A CA 1
ATOM 724 C C . SER A 1 92 ? 7.463 6.406 -0.414 1.00 81.12 92 SER A C 1
ATOM 726 O O . SER A 1 92 ? 7.015 7.474 0.015 1.00 81.12 92 SER A O 1
ATOM 728 N N . GLN A 1 93 ? 8.553 6.391 -1.192 1.00 84.31 93 GLN A N 1
ATOM 729 C CA . GLN A 1 93 ? 9.337 7.596 -1.491 1.00 84.31 93 GLN A CA 1
ATOM 730 C C . GLN A 1 93 ? 8.751 8.400 -2.659 1.00 84.31 93 GLN A C 1
ATOM 732 O O . GLN A 1 93 ? 9.248 8.372 -3.789 1.00 84.31 93 GLN A O 1
ATOM 737 N N . ARG A 1 94 ? 7.712 9.188 -2.361 1.00 84.69 94 ARG A N 1
ATOM 738 C CA . ARG A 1 94 ? 6.980 10.025 -3.334 1.00 84.69 94 ARG A CA 1
ATOM 739 C C . ARG A 1 94 ? 7.889 10.902 -4.200 1.00 84.69 94 ARG A C 1
ATOM 741 O O . ARG A 1 94 ? 7.649 11.026 -5.396 1.00 84.69 94 ARG A O 1
ATOM 748 N N . HIS A 1 95 ? 8.938 11.489 -3.621 1.00 86.50 95 HIS A N 1
ATOM 749 C CA . HIS A 1 95 ? 9.878 12.334 -4.363 1.00 86.50 95 HIS A CA 1
ATOM 750 C C . HIS A 1 95 ? 10.698 11.550 -5.394 1.00 86.50 95 HIS A C 1
ATOM 752 O O . HIS A 1 95 ? 10.881 12.028 -6.512 1.00 86.50 95 HIS A O 1
ATOM 758 N N . VAL A 1 96 ? 11.160 10.344 -5.050 1.00 85.50 96 VAL A N 1
ATOM 759 C CA . VAL A 1 96 ? 11.950 9.504 -5.963 1.00 85.50 96 VAL A CA 1
ATOM 760 C C . VAL A 1 96 ? 11.060 8.941 -7.065 1.00 85.50 96 VAL A C 1
ATOM 762 O O . VAL A 1 96 ? 11.393 9.083 -8.239 1.00 85.50 96 VAL A O 1
ATOM 765 N N . MET A 1 97 ? 9.881 8.429 -6.702 1.00 87.06 97 MET A N 1
ATOM 766 C CA . MET A 1 97 ? 8.853 8.011 -7.660 1.00 87.06 97 MET A CA 1
ATOM 767 C C . MET A 1 97 ? 8.488 9.153 -8.620 1.00 87.06 97 MET A C 1
ATOM 769 O O . MET A 1 97 ? 8.498 8.977 -9.836 1.00 87.06 97 MET A O 1
ATOM 773 N N . GLY A 1 98 ? 8.246 10.358 -8.095 1.00 86.31 98 GLY A N 1
ATOM 774 C CA . GLY A 1 98 ? 7.974 11.545 -8.905 1.00 86.31 98 GLY A CA 1
ATOM 775 C C . GLY A 1 98 ? 9.111 11.867 -9.877 1.00 86.31 98 GLY A C 1
ATOM 776 O O . GLY A 1 98 ? 8.850 12.114 -11.051 1.00 86.31 98 GLY A O 1
ATOM 777 N N . ASN A 1 99 ? 10.367 11.798 -9.430 1.00 87.75 99 ASN A N 1
ATOM 778 C CA . ASN A 1 99 ? 11.531 12.012 -10.292 1.00 87.75 99 ASN A CA 1
ATOM 779 C C . ASN A 1 99 ? 11.603 10.979 -11.433 1.00 87.75 99 ASN A C 1
ATOM 781 O O . ASN A 1 99 ? 11.859 11.348 -12.574 1.00 87.75 99 ASN A O 1
ATOM 785 N N . MET A 1 100 ? 11.326 9.702 -11.161 1.00 88.44 100 MET A N 1
ATOM 786 C CA . MET A 1 100 ? 11.366 8.642 -12.180 1.00 88.44 100 MET A CA 1
ATOM 787 C C . MET A 1 100 ? 10.328 8.842 -13.295 1.00 88.44 100 MET A C 1
ATOM 789 O O . MET A 1 100 ? 10.634 8.625 -14.467 1.00 88.44 100 MET A O 1
ATOM 793 N N . PHE A 1 101 ? 9.110 9.279 -12.955 1.00 89.12 101 PHE A N 1
ATOM 794 C CA . PHE A 1 101 ? 8.008 9.385 -13.923 1.00 89.12 101 PHE A CA 1
ATOM 795 C C . PHE A 1 101 ? 7.817 10.786 -14.526 1.00 89.12 101 PHE A C 1
ATOM 797 O O . PHE A 1 101 ? 7.209 10.903 -15.593 1.00 89.12 101 PHE A O 1
ATOM 804 N N . LEU A 1 102 ? 8.322 11.849 -13.887 1.00 88.25 102 LEU A N 1
ATOM 805 C CA . LEU A 1 102 ? 8.116 13.244 -14.317 1.00 88.25 102 LEU A CA 1
ATOM 806 C C . LEU A 1 102 ? 9.369 13.924 -14.887 1.00 88.25 102 LEU A C 1
ATOM 808 O O . LEU A 1 102 ? 9.260 15.033 -15.408 1.00 88.25 102 LEU A O 1
ATOM 812 N N . THR A 1 103 ? 10.540 13.286 -14.838 1.00 90.56 103 THR A N 1
ATOM 813 C CA . THR A 1 103 ? 11.782 13.859 -15.379 1.00 90.56 103 THR A CA 1
ATOM 814 C C . THR A 1 103 ? 12.046 13.381 -16.813 1.00 90.56 103 THR A C 1
ATOM 816 O O . THR A 1 103 ? 12.237 12.184 -17.007 1.00 90.56 103 THR A O 1
ATOM 819 N N . PRO A 1 104 ? 12.154 14.278 -17.819 1.00 90.69 104 PRO A N 1
ATOM 820 C CA . PRO A 1 104 ? 12.332 13.896 -19.227 1.00 90.69 104 PRO A CA 1
ATOM 821 C C . PRO A 1 104 ? 13.556 13.031 -19.548 1.00 90.69 104 PRO A C 1
ATOM 823 O O . PRO A 1 104 ? 13.549 12.305 -20.536 1.00 90.69 104 PRO A O 1
ATOM 826 N N . SER A 1 105 ? 14.621 13.114 -18.745 1.00 89.12 105 SER A N 1
ATOM 827 C CA . SER A 1 105 ? 15.841 12.320 -18.936 1.00 89.12 105 SER A CA 1
ATOM 828 C C . SER A 1 105 ? 15.761 10.902 -18.358 1.00 89.12 105 SER A C 1
ATOM 830 O O . SER A 1 105 ? 16.708 10.136 -18.525 1.00 89.12 105 SER A O 1
ATOM 832 N N . ARG A 1 106 ? 14.669 10.542 -17.668 1.00 89.19 106 ARG A N 1
ATOM 833 C CA . ARG A 1 106 ? 14.491 9.225 -17.041 1.00 89.19 106 ARG A CA 1
ATOM 834 C C . ARG A 1 106 ? 13.737 8.255 -17.964 1.00 89.19 106 ARG A C 1
ATOM 836 O O . ARG A 1 106 ? 12.774 8.666 -18.611 1.00 89.19 106 ARG A O 1
ATOM 843 N N . PRO A 1 107 ? 14.102 6.959 -17.998 1.00 89.31 107 PRO A N 1
ATOM 844 C CA . PRO A 1 107 ? 13.447 5.963 -18.854 1.00 89.31 107 PRO A CA 1
ATOM 845 C C . PRO A 1 107 ? 11.926 5.840 -18.682 1.00 89.31 107 PRO A C 1
ATOM 847 O O . PRO A 1 107 ? 11.208 5.602 -19.656 1.00 89.31 107 PRO A O 1
ATOM 850 N N . PHE A 1 108 ? 11.415 6.004 -17.460 1.00 88.38 108 PHE A N 1
ATOM 851 C CA . PHE A 1 108 ? 9.983 5.900 -17.170 1.00 88.38 108 PHE A CA 1
ATOM 852 C C . PHE A 1 108 ? 9.209 7.217 -17.339 1.00 88.38 108 PHE A C 1
ATOM 854 O O . PHE A 1 108 ? 8.020 7.263 -17.005 1.00 88.38 108 PHE A O 1
ATOM 861 N N . TYR A 1 109 ? 9.811 8.264 -17.911 1.00 88.56 109 TYR A N 1
ATOM 862 C CA . TYR A 1 109 ? 9.128 9.535 -18.146 1.00 88.56 109 TYR A CA 1
ATOM 863 C C . TYR A 1 109 ? 7.779 9.353 -18.859 1.00 88.56 109 TYR A C 1
ATOM 865 O O . TYR A 1 109 ? 7.703 8.726 -19.917 1.00 88.56 109 TYR A O 1
ATOM 873 N N . GLN A 1 110 ? 6.708 9.879 -18.254 1.00 87.06 110 GLN A N 1
ATOM 874 C CA . GLN A 1 110 ? 5.326 9.831 -18.760 1.00 87.06 110 GLN A CA 1
ATOM 875 C C . GLN A 1 110 ? 4.800 8.426 -19.109 1.00 87.06 110 GLN A C 1
ATOM 877 O O . GLN A 1 110 ? 3.834 8.280 -19.855 1.00 87.06 110 GLN A O 1
ATOM 882 N N . SER A 1 111 ? 5.407 7.373 -18.561 1.00 85.94 111 SER A N 1
ATOM 883 C CA . SER A 1 111 ? 5.009 5.988 -18.845 1.00 85.94 111 SER A CA 1
ATOM 884 C C . SER A 1 111 ? 3.819 5.493 -18.013 1.00 85.94 111 SER A C 1
ATOM 886 O O . SER A 1 111 ? 3.290 4.419 -18.295 1.00 85.94 111 SER A O 1
ATOM 888 N N . VAL A 1 112 ? 3.388 6.263 -17.007 1.00 87.38 112 VAL A N 1
ATOM 889 C CA . VAL A 1 112 ? 2.329 5.897 -16.055 1.00 87.38 112 VAL A CA 1
ATOM 890 C C . VAL A 1 112 ? 1.334 7.037 -15.861 1.00 87.38 112 VAL A C 1
ATOM 892 O O . VAL A 1 112 ? 1.636 8.203 -16.108 1.00 87.38 112 VAL A O 1
ATOM 895 N N . SER A 1 113 ? 0.147 6.698 -15.360 1.00 87.12 113 SER A N 1
ATOM 896 C CA . SER A 1 113 ? -0.780 7.672 -14.777 1.00 87.12 113 SER A CA 1
ATOM 897 C C . SER A 1 113 ? -0.574 7.717 -13.266 1.00 87.12 113 SER A C 1
ATOM 899 O O . SER A 1 113 ? -0.642 6.681 -12.607 1.00 87.12 113 SER A O 1
ATOM 901 N N . MET A 1 114 ? -0.312 8.905 -12.721 1.00 85.88 114 MET A N 1
ATOM 902 C CA . MET A 1 114 ? -0.079 9.078 -11.287 1.00 85.88 114 MET A CA 1
ATOM 903 C C . MET A 1 114 ? -1.396 9.008 -10.511 1.00 85.88 114 MET A C 1
ATOM 905 O O . MET A 1 114 ? -2.365 9.679 -10.862 1.00 85.88 114 MET A O 1
ATOM 909 N N . MET A 1 115 ? -1.400 8.241 -9.423 1.00 87.12 115 MET A N 1
ATOM 910 C CA . MET A 1 115 ? -2.484 8.192 -8.444 1.00 87.12 115 MET A CA 1
ATOM 911 C C . MET A 1 115 ? -1.908 8.501 -7.064 1.00 87.12 115 MET A C 1
ATOM 913 O O . MET A 1 115 ? -0.910 7.908 -6.659 1.00 87.12 115 MET A O 1
ATOM 917 N N . HIS A 1 116 ? -2.524 9.443 -6.352 1.00 82.56 116 HIS A N 1
ATOM 918 C CA . HIS A 1 116 ? -2.182 9.738 -4.966 1.00 82.56 116 HIS A CA 1
ATOM 919 C C . HIS A 1 116 ? -3.152 9.009 -4.043 1.00 82.56 116 HIS A C 1
ATOM 921 O O . HIS A 1 116 ? -4.362 9.143 -4.208 1.00 82.56 116 HIS A O 1
ATOM 927 N N . LEU A 1 117 ? -2.617 8.246 -3.092 1.00 85.12 117 LEU A N 1
ATOM 928 C CA . LEU A 1 117 ? -3.414 7.628 -2.040 1.00 85.12 117 LEU A CA 1
ATOM 929 C C . LEU A 1 117 ? -3.392 8.524 -0.805 1.00 85.12 117 LEU A C 1
ATOM 931 O O . LEU A 1 117 ? -2.321 8.886 -0.307 1.00 85.12 117 LEU A O 1
ATOM 935 N N . GLU A 1 118 ? -4.585 8.874 -0.345 1.00 87.56 118 GLU A N 1
ATOM 936 C CA . GLU A 1 118 ? -4.810 9.554 0.926 1.00 87.56 118 GLU A CA 1
ATOM 937 C C . GLU A 1 118 ? -4.894 8.534 2.069 1.00 87.56 118 GLU A C 1
ATOM 939 O O . GLU A 1 118 ? -4.996 7.324 1.841 1.00 87.56 118 GLU A O 1
ATOM 944 N N . SER A 1 119 ? -4.840 9.026 3.307 1.00 89.50 119 SER A N 1
ATOM 945 C CA . SER A 1 119 ? -5.105 8.195 4.480 1.00 89.50 119 SER A CA 1
ATOM 946 C C . SER A 1 119 ? -6.511 7.594 4.395 1.00 89.50 119 SER A C 1
ATOM 948 O O . SER A 1 119 ? -7.454 8.243 3.943 1.00 89.50 119 SER A O 1
ATOM 950 N N . ILE A 1 120 ? -6.650 6.348 4.850 1.00 93.38 120 ILE A N 1
ATOM 951 C CA . ILE A 1 120 ? -7.952 5.681 4.951 1.00 93.38 120 ILE A CA 1
ATOM 952 C C . ILE A 1 120 ? -8.855 6.511 5.885 1.00 93.38 120 ILE A C 1
ATOM 954 O O . ILE A 1 120 ? -8.390 6.851 6.970 1.00 93.38 120 ILE A O 1
ATOM 958 N N . PRO A 1 121 ? -10.111 6.827 5.515 1.00 95.69 121 PRO A N 1
ATOM 959 C CA . PRO A 1 121 ? -11.007 7.624 6.354 1.00 95.69 121 PRO A CA 1
ATOM 960 C C . PRO A 1 121 ? -11.264 7.005 7.735 1.00 95.69 121 PRO A C 1
ATOM 962 O O . PRO A 1 121 ? -11.270 5.782 7.896 1.00 95.69 121 PRO A O 1
ATOM 965 N N . LEU A 1 122 ? -11.540 7.848 8.734 1.00 96.62 122 LEU A N 1
ATOM 966 C CA . LEU A 1 122 ? -11.840 7.418 10.105 1.00 96.62 122 LEU A CA 1
ATOM 967 C C . LEU A 1 122 ? -13.017 6.430 10.156 1.00 96.62 122 LEU A C 1
ATOM 969 O O . LEU A 1 122 ? -12.979 5.453 10.903 1.00 96.62 122 LEU A O 1
ATOM 973 N N . GLU A 1 123 ? -14.050 6.656 9.350 1.00 97.38 123 GLU A N 1
ATOM 974 C CA . GLU A 1 123 ? -15.256 5.828 9.300 1.00 97.38 123 GLU A CA 1
ATOM 975 C C . GLU A 1 123 ? -14.930 4.374 8.941 1.00 97.38 123 GLU A C 1
ATOM 977 O O . GLU A 1 123 ? -15.481 3.449 9.542 1.00 97.38 123 GLU A O 1
ATOM 982 N N . GLU A 1 124 ? -13.978 4.163 8.030 1.00 97.50 124 GLU A N 1
ATOM 983 C CA . GLU A 1 124 ? -13.517 2.828 7.642 1.00 97.50 124 GLU A CA 1
ATOM 984 C C . GLU A 1 124 ? -12.783 2.137 8.797 1.00 97.50 124 GLU A C 1
ATOM 986 O O . GLU A 1 124 ? -12.991 0.947 9.042 1.00 97.50 124 GLU A O 1
ATOM 991 N N . TYR A 1 125 ? -11.986 2.875 9.577 1.00 96.81 125 TYR A N 1
ATOM 992 C CA . TYR A 1 125 ? -11.351 2.323 10.777 1.00 96.81 125 TYR A CA 1
ATOM 993 C C . TYR A 1 125 ? -12.352 2.008 11.888 1.00 96.81 125 TYR A C 1
ATOM 995 O O . TYR A 1 125 ? -12.191 0.997 12.573 1.00 96.81 125 TYR A O 1
ATOM 1003 N N . ILE A 1 126 ? -13.402 2.818 12.059 1.00 97.56 126 ILE A N 1
ATOM 1004 C CA . ILE A 1 126 ? -14.484 2.534 13.014 1.00 97.56 126 ILE A CA 1
ATOM 1005 C C . ILE A 1 126 ? -15.174 1.221 12.636 1.00 97.56 126 ILE A C 1
ATOM 1007 O O . ILE A 1 126 ? -15.344 0.347 13.490 1.00 97.56 126 ILE A O 1
ATOM 1011 N N . LEU A 1 127 ? -15.536 1.057 11.360 1.00 97.50 127 LEU A N 1
ATOM 1012 C CA . LEU A 1 127 ? -16.152 -0.171 10.853 1.00 97.50 127 LEU A CA 1
ATOM 1013 C C . LEU A 1 127 ? -15.218 -1.375 11.013 1.00 97.50 127 LEU A C 1
ATOM 1015 O O . LEU A 1 127 ? -15.640 -2.425 11.507 1.00 97.50 127 LEU A O 1
ATOM 1019 N N . PHE A 1 128 ? -13.945 -1.213 10.647 1.00 96.12 128 PHE A N 1
ATOM 1020 C CA . PHE A 1 128 ? -12.914 -2.236 10.786 1.00 96.12 128 PHE A CA 1
ATOM 1021 C C . PHE A 1 128 ? -12.767 -2.699 12.239 1.00 96.12 128 PHE A C 1
ATOM 1023 O O . PHE A 1 128 ? -12.873 -3.899 12.513 1.00 96.12 128 PHE A O 1
ATOM 1030 N N . ALA A 1 129 ? -12.566 -1.765 13.171 1.00 96.50 129 ALA A N 1
ATOM 1031 C CA . ALA A 1 129 ? -12.350 -2.066 14.580 1.00 96.50 129 ALA A CA 1
ATOM 1032 C C . ALA A 1 129 ? -13.589 -2.722 15.196 1.00 96.50 129 ALA A C 1
ATOM 1034 O O . ALA A 1 129 ? -13.495 -3.815 15.756 1.00 96.50 129 ALA A O 1
ATOM 1035 N N . ARG A 1 130 ? -14.774 -2.127 15.016 1.00 96.81 130 ARG A N 1
ATOM 1036 C CA . ARG A 1 130 ? -16.023 -2.687 15.548 1.00 96.81 130 ARG A CA 1
ATOM 1037 C C . ARG A 1 130 ? -16.285 -4.094 15.038 1.00 96.81 130 ARG A C 1
ATOM 1039 O O . ARG A 1 130 ? -16.531 -4.988 15.841 1.00 96.81 130 ARG A O 1
ATOM 1046 N N . SER A 1 131 ? -16.140 -4.319 13.731 1.00 96.12 131 SER A N 1
ATOM 1047 C CA . SER A 1 131 ? -16.320 -5.650 13.154 1.00 96.12 131 SER A CA 1
ATOM 1048 C C . SER A 1 131 ? -15.359 -6.681 13.758 1.00 96.12 131 SER A C 1
ATOM 1050 O O . SER A 1 131 ? -15.739 -7.843 13.892 1.00 96.12 131 SER A O 1
ATOM 1052 N N . HIS A 1 132 ? -14.116 -6.317 14.082 1.00 94.88 132 HIS A N 1
ATOM 1053 C CA . HIS A 1 132 ? -13.155 -7.256 14.673 1.00 94.88 132 HIS A CA 1
ATOM 1054 C C . HIS A 1 132 ? -13.461 -7.559 16.143 1.00 94.88 132 HIS A C 1
ATOM 1056 O O . HIS A 1 132 ? -13.407 -8.724 16.550 1.00 94.88 132 HIS A O 1
ATOM 1062 N N . PHE A 1 133 ? -13.828 -6.543 16.925 1.00 96.56 133 PHE A N 1
ATOM 1063 C CA . PHE A 1 133 ? -14.218 -6.711 18.325 1.00 96.56 133 PHE A CA 1
ATOM 1064 C C . PHE A 1 133 ? -15.504 -7.540 18.448 1.00 96.56 133 PHE A C 1
ATOM 1066 O O . PHE A 1 133 ? -15.507 -8.561 19.141 1.00 96.56 133 PHE A O 1
ATOM 1073 N N . GLU A 1 134 ? -16.554 -7.183 17.702 1.00 95.62 134 GLU A N 1
ATOM 1074 C CA . GLU A 1 134 ? -17.876 -7.822 17.780 1.00 95.62 134 GLU A CA 1
ATOM 1075 C C . GLU A 1 134 ? -17.817 -9.314 17.414 1.00 95.62 134 GLU A C 1
ATOM 1077 O O . GLU A 1 134 ? -18.399 -10.151 18.108 1.00 95.62 134 GLU A O 1
ATOM 1082 N N . ARG A 1 135 ? -17.034 -9.687 16.387 1.00 94.50 135 ARG A N 1
ATOM 1083 C CA . ARG A 1 135 ? -16.826 -11.098 15.994 1.00 94.50 135 ARG A CA 1
ATOM 1084 C C . ARG A 1 135 ? -16.206 -11.961 17.094 1.00 94.50 135 ARG A C 1
ATOM 1086 O O . ARG A 1 135 ? -16.351 -13.178 17.054 1.00 94.50 135 ARG A O 1
ATOM 1093 N N . ASN A 1 136 ? -15.528 -11.348 18.060 1.00 93.31 136 ASN A N 1
ATOM 1094 C CA . ASN A 1 136 ? -14.880 -12.032 19.177 1.00 93.31 136 ASN A CA 1
ATOM 1095 C C . ASN A 1 136 ? -15.624 -11.818 20.502 1.00 93.31 136 ASN A C 1
ATOM 1097 O O . ASN A 1 136 ? -15.065 -12.053 21.574 1.00 93.31 136 ASN A O 1
ATOM 1101 N N . GLY A 1 137 ? -16.881 -11.363 20.436 1.00 94.88 137 GLY A N 1
ATOM 1102 C CA . GLY A 1 137 ? -17.688 -11.078 21.614 1.00 94.88 137 GLY A CA 1
ATOM 1103 C C . GLY A 1 137 ? -17.099 -9.962 22.471 1.00 94.88 137 GLY A C 1
ATOM 1104 O O . GLY A 1 137 ? -17.227 -10.022 23.685 1.00 94.88 137 GLY A O 1
ATOM 1105 N N . LYS A 1 138 ? -16.414 -8.989 21.867 1.00 97.12 138 LYS A N 1
ATOM 1106 C CA . LYS A 1 138 ? -15.937 -7.756 22.508 1.00 97.12 138 LYS A CA 1
ATOM 1107 C C . LYS A 1 138 ? -16.637 -6.558 21.862 1.00 97.12 138 LYS A C 1
ATOM 1109 O O . LYS A 1 138 ? -17.213 -6.682 20.784 1.00 97.12 138 LYS A O 1
ATOM 1114 N N . ALA A 1 139 ? -16.555 -5.390 22.480 1.00 97.31 139 ALA A N 1
ATOM 1115 C CA . ALA A 1 139 ? -16.996 -4.131 21.885 1.00 97.31 139 ALA A CA 1
ATOM 1116 C C . ALA A 1 139 ? -15.867 -3.096 21.922 1.00 97.31 139 ALA A C 1
ATOM 1118 O O . ALA A 1 139 ? -14.943 -3.207 22.724 1.00 97.31 139 ALA A O 1
ATOM 1119 N N . ILE A 1 140 ? -15.943 -2.089 21.059 1.00 97.62 140 ILE A N 1
ATOM 1120 C CA . ILE A 1 140 ? -15.070 -0.913 21.084 1.00 97.62 140 ILE A CA 1
ATOM 1121 C C . ILE A 1 140 ? -15.915 0.329 20.824 1.00 97.62 140 ILE A C 1
ATOM 1123 O O . ILE A 1 140 ? -16.774 0.325 19.938 1.00 97.62 140 ILE A O 1
ATOM 1127 N N . GLU A 1 141 ? -15.688 1.368 21.619 1.00 98.06 141 GLU A N 1
ATOM 1128 C CA . GLU A 1 141 ? -16.346 2.661 21.463 1.00 98.06 141 GLU A CA 1
ATOM 1129 C C . GLU A 1 141 ? -15.776 3.428 20.267 1.00 98.06 141 GLU A C 1
ATOM 1131 O O . GLU A 1 141 ? -14.587 3.346 19.945 1.00 98.06 141 GLU A O 1
ATOM 1136 N N . VAL A 1 142 ? -16.637 4.190 19.593 1.00 97.69 142 VAL A N 1
ATOM 1137 C CA . VAL A 1 142 ? -16.254 4.975 18.409 1.00 97.69 142 VAL A CA 1
ATOM 1138 C C . VAL A 1 142 ? -15.216 6.028 18.788 1.00 97.69 142 VAL A C 1
ATOM 1140 O O . VAL A 1 142 ? -14.266 6.273 18.047 1.00 97.69 142 VAL A O 1
ATOM 1143 N N . GLU A 1 143 ? -15.374 6.595 19.975 1.00 97.50 143 GLU A N 1
ATOM 1144 C CA . GLU A 1 143 ? -14.515 7.592 20.588 1.00 97.50 143 GLU A CA 1
ATOM 1145 C C . GLU A 1 143 ? -13.088 7.062 20.778 1.00 97.50 143 GLU A C 1
ATOM 1147 O O . GLU A 1 143 ? -12.134 7.796 20.529 1.00 97.50 143 GLU A O 1
ATOM 1152 N N . ALA A 1 144 ? -12.924 5.778 21.126 1.00 95.88 144 ALA A N 1
ATOM 1153 C CA . ALA A 1 144 ? -11.607 5.159 21.263 1.00 95.88 144 ALA A CA 1
ATOM 1154 C C . ALA A 1 144 ? -10.899 5.075 19.902 1.00 95.88 144 ALA A C 1
ATOM 1156 O O . ALA A 1 144 ? -9.730 5.434 19.781 1.00 95.88 144 ALA A O 1
ATOM 1157 N N . VAL A 1 145 ? -11.618 4.670 18.848 1.00 96.69 145 VAL A N 1
ATOM 1158 C CA . VAL A 1 145 ? -11.069 4.618 17.482 1.00 96.69 145 VAL A CA 1
ATOM 1159 C C . VAL A 1 145 ? -10.741 6.020 16.964 1.00 96.69 145 VAL A C 1
ATOM 1161 O O . VAL A 1 145 ? -9.684 6.223 16.369 1.00 96.69 145 VAL A O 1
ATOM 1164 N N . ALA A 1 146 ? -11.616 6.995 17.220 1.00 96.81 146 ALA A N 1
ATOM 1165 C CA . ALA A 1 146 ? -11.411 8.386 16.831 1.00 96.81 146 ALA A CA 1
ATOM 1166 C C . ALA A 1 146 ? -10.184 9.001 17.516 1.00 96.81 146 ALA A C 1
ATOM 1168 O O . ALA A 1 146 ? -9.402 9.683 16.856 1.00 96.81 146 ALA A O 1
ATOM 1169 N N . GLN A 1 147 ? -9.979 8.716 18.804 1.00 94.69 147 GLN A N 1
ATOM 1170 C CA . GLN A 1 147 ? -8.800 9.160 19.541 1.00 94.69 147 GLN A CA 1
ATOM 1171 C C . GLN A 1 147 ? -7.509 8.597 18.933 1.00 94.69 147 GLN A C 1
ATOM 1173 O O . GLN A 1 147 ? -6.587 9.360 18.661 1.00 94.69 147 GLN A O 1
ATOM 1178 N N . ILE A 1 148 ? -7.465 7.291 18.647 1.00 93.12 148 ILE A N 1
ATOM 1179 C CA . ILE A 1 148 ? -6.306 6.643 18.007 1.00 93.12 148 ILE A CA 1
ATOM 1180 C C . ILE A 1 148 ? -6.045 7.263 16.629 1.00 93.12 148 ILE A C 1
ATOM 1182 O O . ILE A 1 148 ? -4.912 7.589 16.287 1.00 93.12 148 ILE A O 1
ATOM 1186 N N . TYR A 1 149 ? -7.095 7.454 15.829 1.00 94.38 149 TYR A N 1
ATOM 1187 C CA . TYR A 1 149 ? -6.967 8.033 14.496 1.00 94.38 149 TYR A CA 1
ATOM 1188 C C . TYR A 1 149 ? -6.388 9.452 14.528 1.00 94.38 149 TYR A C 1
ATOM 1190 O O . TYR A 1 149 ? -5.542 9.779 13.699 1.00 94.38 149 TYR A O 1
ATOM 1198 N N . GLN A 1 150 ? -6.836 10.284 15.475 1.00 92.38 150 GLN A N 1
ATOM 1199 C CA . GLN A 1 150 ? -6.335 11.647 15.660 1.00 92.38 150 GLN A CA 1
ATOM 1200 C C . GLN A 1 150 ? -4.886 11.662 16.152 1.00 92.38 150 GLN A C 1
ATOM 1202 O O . GLN A 1 150 ? -4.096 12.456 15.655 1.00 92.38 150 GLN A O 1
ATOM 1207 N N . GLU A 1 151 ? -4.533 10.777 17.086 1.00 89.31 151 GLU A N 1
ATOM 1208 C CA . GLU A 1 151 ? -3.177 10.680 17.641 1.00 89.31 151 GLU A CA 1
ATOM 1209 C C . GLU A 1 151 ? -2.141 10.269 16.582 1.00 89.31 151 GLU A C 1
ATOM 1211 O O . GLU A 1 151 ? -1.025 10.782 16.581 1.00 89.31 151 GLU A O 1
ATOM 1216 N N . PHE A 1 152 ? -2.520 9.392 15.646 1.00 88.56 152 PHE A N 1
ATOM 1217 C CA . PHE A 1 152 ? -1.620 8.866 14.611 1.00 88.56 152 PHE A CA 1
ATOM 1218 C C . PHE A 1 152 ? -1.903 9.383 13.197 1.00 88.56 152 PHE A C 1
ATOM 1220 O O . PHE A 1 152 ? -1.388 8.823 12.228 1.00 88.56 152 PHE A O 1
ATOM 1227 N N . GLU A 1 153 ? -2.735 10.415 13.060 1.00 88.62 153 GLU A N 1
ATOM 1228 C CA . GLU A 1 153 ? -3.045 11.096 11.793 1.00 88.62 153 GLU A CA 1
ATOM 1229 C C . GLU A 1 153 ? -3.435 10.148 10.633 1.00 88.62 153 GLU A C 1
ATOM 1231 O O . GLU A 1 153 ? -3.092 10.362 9.467 1.00 88.62 153 GLU A O 1
ATOM 1236 N N . GLY A 1 154 ? -4.153 9.061 10.930 1.00 87.19 154 GLY A N 1
ATOM 1237 C CA . GLY A 1 154 ? -4.580 8.097 9.907 1.00 87.19 154 GLY A CA 1
ATOM 1238 C C . GLY A 1 154 ? -3.505 7.105 9.436 1.00 87.19 154 GLY A C 1
ATOM 1239 O O . GLY A 1 154 ? -3.784 6.290 8.551 1.00 87.19 154 GLY A O 1
ATOM 1240 N N . VAL A 1 155 ? -2.294 7.127 10.008 1.00 88.00 155 VAL A N 1
ATOM 1241 C CA . VAL A 1 155 ? -1.204 6.218 9.623 1.00 88.00 155 VAL A CA 1
ATOM 1242 C C . VAL A 1 155 ? -1.536 4.782 10.039 1.00 88.00 155 VAL A C 1
ATOM 1244 O O . VAL A 1 155 ? -1.524 4.422 11.218 1.00 88.00 155 VAL A O 1
ATOM 1247 N N . THR A 1 156 ? -1.792 3.941 9.034 1.00 89.88 156 THR A N 1
ATOM 1248 C CA . THR A 1 156 ? -2.335 2.584 9.193 1.00 89.88 156 THR A CA 1
ATOM 1249 C C . THR A 1 156 ? -1.557 1.715 10.168 1.00 89.88 156 THR A C 1
ATOM 1251 O O . THR A 1 156 ? -2.170 1.052 11.001 1.00 89.88 156 THR A O 1
ATOM 1254 N N . TRP A 1 157 ? -0.222 1.734 10.102 1.00 86.38 157 TRP A N 1
ATOM 1255 C CA . TRP A 1 157 ? 0.609 0.885 10.957 1.00 86.38 157 TRP A CA 1
ATOM 1256 C C . TRP A 1 157 ? 0.399 1.184 12.446 1.00 86.38 157 TRP A C 1
ATOM 1258 O O . TRP A 1 157 ? 0.186 0.262 13.231 1.00 86.38 157 TRP A O 1
ATOM 1268 N N . TYR A 1 158 ? 0.394 2.463 12.837 1.00 86.94 158 TYR A N 1
ATOM 1269 C CA . TYR A 1 158 ? 0.203 2.843 14.239 1.00 86.94 158 TYR A CA 1
ATOM 1270 C C . TYR A 1 158 ? -1.217 2.535 14.711 1.00 86.94 158 TYR A C 1
ATOM 1272 O O . TYR A 1 158 ? -1.393 1.935 15.772 1.00 86.94 158 TYR A O 1
ATOM 1280 N N . ILE A 1 159 ? -2.223 2.871 13.895 1.00 91.06 159 ILE A N 1
ATOM 1281 C CA . ILE A 1 159 ? -3.629 2.609 14.216 1.00 91.06 159 ILE A CA 1
ATOM 1282 C C . ILE A 1 159 ? -3.855 1.112 14.443 1.00 91.06 159 ILE A C 1
ATOM 1284 O O . ILE A 1 159 ? -4.420 0.724 15.464 1.00 91.06 159 ILE A O 1
ATOM 1288 N N . GLN A 1 160 ? -3.377 0.257 13.536 1.00 90.75 160 GLN A N 1
ATOM 1289 C CA . GLN A 1 160 ? -3.532 -1.193 13.668 1.00 90.75 160 GLN A CA 1
ATOM 1290 C C . GLN A 1 160 ? -2.767 -1.752 14.870 1.00 90.75 160 GLN A C 1
ATOM 1292 O O . GLN A 1 160 ? -3.316 -2.580 15.595 1.00 90.75 160 GLN A O 1
ATOM 1297 N N . LYS A 1 161 ? -1.543 -1.273 15.133 1.00 88.25 161 LYS A N 1
ATOM 1298 C CA . LYS A 1 161 ? -0.743 -1.695 16.294 1.00 88.25 161 LYS A CA 1
ATOM 1299 C C . LYS A 1 161 ? -1.453 -1.388 17.617 1.00 88.25 161 LYS A C 1
ATOM 1301 O O . LYS A 1 161 ? -1.530 -2.251 18.496 1.00 88.25 161 LYS A O 1
ATOM 1306 N N . VAL A 1 162 ? -2.008 -0.183 17.754 1.00 91.00 162 VAL A N 1
ATOM 1307 C CA . VAL A 1 162 ? -2.745 0.213 18.962 1.00 91.00 162 VAL A CA 1
ATOM 1308 C C . VAL A 1 162 ? -4.071 -0.531 19.070 1.00 91.00 162 VAL A C 1
ATOM 1310 O O . VAL A 1 162 ? -4.353 -1.086 20.128 1.00 91.00 162 VAL A O 1
ATOM 1313 N N . LEU A 1 163 ? -4.847 -0.638 17.987 1.00 93.25 163 LEU A N 1
ATOM 1314 C CA . LEU A 1 163 ? -6.094 -1.412 17.984 1.00 93.25 163 LEU A CA 1
ATOM 1315 C C . LEU A 1 163 ? -5.870 -2.881 18.358 1.00 93.25 163 LEU A C 1
ATOM 1317 O O . LEU A 1 163 ? -6.657 -3.435 19.121 1.00 93.25 163 LEU A O 1
ATOM 1321 N N . ASN A 1 164 ? -4.797 -3.501 17.863 1.00 91.12 164 ASN A N 1
ATOM 1322 C CA . ASN A 1 164 ? -4.429 -4.868 18.218 1.00 91.12 164 ASN A CA 1
ATOM 1323 C C . ASN A 1 164 ? -4.113 -4.998 19.715 1.00 91.12 164 ASN A C 1
ATOM 1325 O O . ASN A 1 164 ? -4.636 -5.887 20.382 1.00 91.12 164 ASN A O 1
ATOM 1329 N N . THR A 1 165 ? -3.337 -4.061 20.260 1.00 91.06 165 THR A N 1
ATOM 1330 C CA . THR A 1 165 ? -3.016 -4.042 21.693 1.00 91.06 165 THR A CA 1
ATOM 1331 C C . THR A 1 165 ? -4.278 -3.877 22.546 1.00 91.06 165 THR A C 1
ATOM 1333 O O . THR A 1 165 ? -4.500 -4.627 23.495 1.00 91.06 165 THR A O 1
ATOM 1336 N N . LEU A 1 166 ? -5.144 -2.927 22.191 1.00 92.88 166 LEU A N 1
ATOM 1337 C CA . LEU A 1 166 ? -6.404 -2.691 22.897 1.00 92.88 166 LEU A CA 1
ATOM 1338 C C . LEU A 1 166 ? -7.341 -3.889 22.802 1.00 92.88 166 LEU A C 1
ATOM 1340 O O . LEU A 1 166 ? -8.021 -4.225 23.774 1.00 92.88 166 LEU A O 1
ATOM 1344 N N . PHE A 1 167 ? -7.355 -4.567 21.656 1.00 93.75 167 PHE A N 1
ATOM 1345 C CA . PHE A 1 167 ? -8.105 -5.799 21.491 1.00 93.75 167 PHE A CA 1
ATOM 1346 C C . PHE A 1 167 ? -7.635 -6.865 22.480 1.00 93.75 167 PHE A C 1
ATOM 1348 O O . PHE A 1 167 ? -8.483 -7.490 23.114 1.00 93.75 167 PHE A O 1
ATOM 1355 N N . ASP A 1 168 ? -6.329 -7.053 22.663 1.00 90.88 168 ASP A N 1
ATOM 1356 C CA . ASP A 1 168 ? -5.788 -8.026 23.618 1.00 90.88 168 ASP A CA 1
ATOM 1357 C C . ASP A 1 168 ? -6.072 -7.646 25.075 1.00 90.88 168 ASP A C 1
ATOM 1359 O O . ASP A 1 168 ? -6.432 -8.509 25.878 1.00 90.88 168 ASP A O 1
ATOM 1363 N N . MET A 1 169 ? -5.966 -6.357 25.409 1.00 90.50 169 MET A N 1
ATOM 1364 C CA . MET A 1 169 ? -6.251 -5.833 26.750 1.00 90.50 169 MET A CA 1
ATOM 1365 C C . MET A 1 169 ? -7.738 -5.909 27.113 1.00 90.50 169 MET A C 1
ATOM 1367 O O . MET A 1 169 ? -8.080 -6.018 28.290 1.00 90.50 169 MET A O 1
ATOM 1371 N N . THR A 1 170 ? -8.629 -5.862 26.120 1.00 93.56 170 THR A N 1
ATOM 1372 C CA . THR A 1 170 ? -10.078 -5.903 26.344 1.00 93.56 170 THR A CA 1
ATOM 1373 C C . THR A 1 170 ? -10.518 -7.320 26.733 1.00 93.56 170 THR A C 1
ATOM 1375 O O . THR A 1 170 ? -10.352 -8.254 25.934 1.00 93.56 170 THR A O 1
ATOM 1378 N N . PRO A 1 171 ? -11.120 -7.515 27.924 1.00 91.75 171 PRO A N 1
ATOM 1379 C CA . PRO A 1 171 ? -11.623 -8.817 28.354 1.00 91.75 171 PRO A CA 1
ATOM 1380 C C . PRO A 1 171 ? -12.692 -9.383 27.409 1.00 91.75 171 PRO A C 1
ATOM 1382 O O . PRO A 1 171 ? -13.349 -8.652 26.667 1.00 91.75 171 PRO A O 1
ATOM 1385 N N . ALA A 1 172 ? -12.915 -10.699 27.457 1.00 90.00 172 ALA A N 1
ATOM 1386 C CA . ALA A 1 172 ? -14.049 -11.310 26.764 1.00 90.00 172 ALA A CA 1
ATOM 1387 C C . ALA A 1 172 ? -15.369 -10.702 27.273 1.00 90.00 172 ALA A C 1
ATOM 1389 O O . ALA A 1 172 ? -15.545 -10.561 28.482 1.00 90.00 172 ALA A O 1
ATOM 1390 N N . GLN A 1 173 ? -16.286 -10.350 26.364 1.00 92.81 173 GLN A N 1
ATOM 1391 C CA . GLN A 1 173 ? -17.530 -9.619 26.668 1.00 92.81 173 GLN A CA 1
ATOM 1392 C C . GLN A 1 173 ? -17.319 -8.201 27.226 1.00 92.81 173 GLN A C 1
ATOM 1394 O O . GLN A 1 173 ? -18.280 -7.566 27.654 1.00 92.81 173 GLN A O 1
ATOM 1399 N N . GLY A 1 174 ? -16.082 -7.694 27.204 1.00 93.88 174 GLY A N 1
ATOM 1400 C CA . GLY A 1 174 ? -15.739 -6.336 27.608 1.00 93.88 174 GLY A CA 1
ATOM 1401 C C . GLY A 1 174 ? -15.874 -5.315 26.478 1.00 93.88 174 GLY A C 1
ATOM 1402 O O . GLY A 1 174 ? -15.936 -5.665 25.295 1.00 93.88 174 GLY A O 1
ATOM 1403 N N . THR A 1 175 ? -15.864 -4.041 26.868 1.00 96.69 175 THR A N 1
ATOM 1404 C CA . THR A 1 175 ? -15.884 -2.887 25.964 1.00 96.69 175 THR A CA 1
ATOM 1405 C C . THR A 1 175 ? -14.570 -2.125 26.084 1.00 96.69 175 THR A C 1
ATOM 1407 O O . THR A 1 175 ? -14.185 -1.747 27.187 1.00 96.69 175 THR A O 1
ATOM 1410 N N . CYS A 1 176 ? -13.901 -1.888 24.958 1.00 95.12 176 CYS A N 1
ATOM 1411 C CA . CYS A 1 176 ? -12.764 -0.983 24.866 1.00 95.12 176 CYS A CA 1
ATOM 1412 C C . CYS A 1 176 ? -13.257 0.465 24.864 1.00 95.12 176 CYS A C 1
ATOM 1414 O O . CYS A 1 176 ? -13.948 0.876 23.928 1.00 95.12 176 CYS A O 1
ATOM 1416 N N . THR A 1 177 ? -12.879 1.224 25.887 1.00 95.12 177 THR A N 1
ATOM 1417 C CA . THR A 1 177 ? -13.234 2.640 26.054 1.00 95.12 177 THR A CA 1
ATOM 1418 C C . THR A 1 177 ? -12.030 3.547 25.751 1.00 95.12 177 THR A C 1
ATOM 1420 O O . THR A 1 177 ? -10.890 3.068 25.731 1.00 95.12 177 THR A O 1
ATOM 1423 N N . PRO A 1 178 ? -12.236 4.857 25.519 1.00 91.81 178 PRO A N 1
ATOM 1424 C CA . PRO A 1 178 ? -11.159 5.827 25.289 1.00 91.81 178 PRO A CA 1
ATOM 1425 C C . PRO A 1 178 ? -10.082 5.840 26.380 1.00 91.81 178 PRO A C 1
ATOM 1427 O O . PRO A 1 178 ? -8.902 6.004 26.078 1.00 91.81 178 PRO A O 1
ATOM 1430 N N . ASP A 1 179 ? -10.462 5.593 27.636 1.00 90.75 179 ASP A N 1
ATOM 1431 C CA . ASP A 1 179 ? -9.543 5.584 28.782 1.00 90.75 179 ASP A CA 1
ATOM 1432 C C . ASP A 1 179 ? -8.474 4.483 28.685 1.00 90.75 179 ASP A C 1
ATOM 1434 O O . ASP A 1 179 ? -7.389 4.620 29.248 1.00 90.75 179 ASP A O 1
ATOM 1438 N N . MET A 1 180 ? -8.739 3.420 27.916 1.00 88.94 180 MET A N 1
ATOM 1439 C CA . MET A 1 180 ? -7.785 2.333 27.682 1.00 88.94 180 MET A CA 1
ATOM 1440 C C . MET A 1 180 ? -6.709 2.703 26.650 1.00 88.94 180 MET A C 1
ATOM 1442 O O . MET A 1 180 ? -5.638 2.099 26.643 1.00 88.94 180 MET A O 1
ATOM 1446 N N . VAL A 1 181 ? -6.951 3.705 25.791 1.00 87.00 181 VAL A N 1
ATOM 1447 C CA . VAL A 1 181 ? -5.982 4.165 24.779 1.00 87.00 181 VAL A CA 1
ATOM 1448 C C . VAL A 1 181 ? -4.683 4.661 25.445 1.00 87.00 181 VAL A C 1
ATOM 1450 O O . VAL A 1 181 ? -3.615 4.180 25.055 1.00 87.00 181 VAL A O 1
ATOM 1453 N N . PRO A 1 182 ? -4.729 5.528 26.490 1.00 81.81 182 PRO A N 1
ATOM 1454 C CA . PRO A 1 182 ? -3.623 5.849 27.400 1.00 81.81 182 PRO A CA 1
ATOM 1455 C C . PRO A 1 182 ? -2.780 4.666 27.899 1.00 81.81 182 PRO A C 1
ATOM 1457 O O . PRO A 1 182 ? -1.571 4.801 28.082 1.00 81.81 182 PRO A O 1
ATOM 1460 N N . GLU A 1 183 ? -3.402 3.515 28.128 1.00 77.88 183 GLU A N 1
ATOM 1461 C CA . GLU A 1 183 ? -2.768 2.365 28.776 1.00 77.88 183 GLU A CA 1
ATOM 1462 C C . GLU A 1 183 ? -2.040 1.442 27.790 1.00 77.88 183 GLU A C 1
ATOM 1464 O O . GLU A 1 183 ? -1.252 0.591 28.209 1.00 77.88 183 GLU A O 1
ATOM 1469 N N . ALA A 1 184 ? -2.249 1.628 26.480 1.00 72.38 184 ALA A N 1
ATOM 1470 C CA . ALA A 1 184 ? -1.497 0.907 25.461 1.00 72.38 184 ALA A CA 1
ATOM 1471 C C . ALA A 1 184 ? 0.022 1.186 25.611 1.00 72.38 184 ALA A C 1
ATOM 1473 O O . ALA A 1 184 ? 0.407 2.343 25.842 1.00 72.38 184 ALA A O 1
ATOM 1474 N N . PRO A 1 185 ? 0.896 0.160 25.486 1.00 61.03 185 PRO A N 1
ATOM 1475 C CA . PRO A 1 185 ? 2.321 0.243 25.790 1.00 61.03 185 PRO A CA 1
ATOM 1476 C C . PRO A 1 185 ? 3.021 1.452 25.168 1.00 61.03 185 PRO A C 1
ATOM 1478 O O . PRO A 1 185 ? 2.763 1.820 24.020 1.00 61.03 185 PRO A O 1
ATOM 1481 N N . GLY A 1 186 ? 3.974 2.018 25.916 1.00 53.16 186 GLY A N 1
ATOM 1482 C CA . GLY A 1 186 ? 4.759 3.195 25.525 1.00 53.16 186 GLY A CA 1
ATOM 1483 C C . GLY A 1 186 ? 5.472 3.070 24.174 1.00 53.16 186 GLY A C 1
ATOM 1484 O O . GLY A 1 186 ? 5.650 4.078 23.503 1.00 53.16 186 GLY A O 1
ATOM 1485 N N . ASP A 1 187 ? 5.772 1.856 23.707 1.00 52.84 187 ASP A N 1
ATOM 1486 C CA . ASP A 1 187 ? 6.342 1.587 22.372 1.00 52.84 187 ASP A CA 1
ATOM 1487 C C . ASP A 1 187 ? 5.384 1.944 21.212 1.00 52.84 187 ASP A C 1
ATOM 1489 O O . ASP A 1 187 ? 5.763 1.905 20.039 1.00 52.84 187 ASP A O 1
ATOM 1493 N N . CYS A 1 188 ? 4.119 2.253 21.514 1.00 50.53 188 CYS A N 1
ATOM 1494 C CA . CYS A 1 188 ? 3.175 2.873 20.582 1.00 50.53 188 CYS A CA 1
ATOM 1495 C C . CYS A 1 188 ? 3.121 4.405 20.729 1.00 50.53 188 CYS A C 1
ATOM 1497 O O . CYS A 1 188 ? 2.736 5.078 19.782 1.00 50.53 188 CYS A O 1
ATOM 1499 N N . ARG A 1 189 ? 3.536 4.955 21.882 1.00 48.25 189 ARG A N 1
ATOM 1500 C CA . ARG A 1 189 ? 3.540 6.397 22.208 1.00 48.25 189 ARG A CA 1
ATOM 1501 C C . ARG A 1 189 ? 4.850 7.108 21.858 1.00 48.25 189 ARG A C 1
ATOM 1503 O O . ARG A 1 189 ? 4.836 8.304 21.604 1.00 48.25 189 ARG A O 1
ATOM 1510 N N . PHE A 1 190 ? 5.987 6.404 21.826 1.00 40.81 190 PHE A N 1
ATOM 1511 C CA . PHE A 1 190 ? 7.302 6.964 21.448 1.00 40.81 190 PHE A CA 1
ATOM 1512 C C . PHE A 1 190 ? 7.492 7.134 19.938 1.00 40.81 190 PHE A C 1
ATOM 1514 O O . PHE A 1 190 ? 8.607 7.175 19.420 1.00 40.81 190 PHE A O 1
ATOM 1521 N N . VAL A 1 191 ? 6.390 7.271 19.219 1.00 39.50 191 VAL A N 1
ATOM 1522 C CA . VAL A 1 191 ? 6.400 7.628 17.817 1.00 39.50 191 VAL A CA 1
ATOM 1523 C C . VAL A 1 191 ? 6.384 9.146 17.769 1.00 39.50 191 VAL A C 1
ATOM 1525 O O . VAL A 1 191 ? 5.327 9.771 17.786 1.00 39.50 191 VAL A O 1
ATOM 1528 N N . GLN A 1 192 ? 7.563 9.768 17.729 1.00 34.34 192 GLN A N 1
ATOM 1529 C CA . GLN A 1 192 ? 7.634 11.127 17.207 1.00 34.34 192 GLN A CA 1
ATOM 1530 C C . GLN A 1 192 ? 7.153 11.069 15.758 1.00 34.34 192 GLN A C 1
ATOM 1532 O O . GLN A 1 192 ? 7.861 10.592 14.871 1.00 34.34 192 GLN A O 1
ATOM 1537 N N . VAL A 1 193 ? 5.927 11.535 15.525 1.00 33.97 193 VAL A N 1
ATOM 1538 C CA . VAL A 1 193 ? 5.452 11.866 14.188 1.00 33.97 193 VAL A CA 1
ATOM 1539 C C . VAL A 1 193 ? 6.327 13.025 13.710 1.00 33.97 193 VAL A C 1
ATOM 1541 O O . VAL A 1 193 ? 6.084 14.189 14.025 1.00 33.97 193 VAL A O 1
ATOM 1544 N N . TYR A 1 194 ? 7.409 12.716 12.993 1.00 32.56 194 TYR A N 1
ATOM 1545 C CA . TYR A 1 194 ? 8.129 13.717 12.217 1.00 32.56 194 TYR A CA 1
ATOM 1546 C C . TYR A 1 194 ? 7.227 14.113 11.049 1.00 32.56 194 TYR A C 1
ATOM 1548 O O . TYR A 1 194 ? 7.295 13.543 9.960 1.00 32.56 194 TYR A O 1
ATOM 1556 N N . VAL A 1 195 ? 6.357 15.098 11.274 1.00 30.23 195 VAL A N 1
ATOM 1557 C CA . VAL A 1 195 ? 5.707 15.814 10.180 1.00 30.23 195 VAL A CA 1
ATOM 1558 C C . VAL A 1 195 ? 6.820 16.572 9.459 1.00 30.23 195 VAL A C 1
ATOM 1560 O O . VAL A 1 195 ? 7.321 17.578 9.962 1.00 30.23 195 VAL A O 1
ATOM 1563 N N . PHE A 1 196 ? 7.244 16.089 8.288 1.00 26.47 196 PHE A N 1
ATOM 1564 C CA . PHE A 1 196 ? 8.105 16.853 7.385 1.00 26.47 196 PHE A CA 1
ATOM 1565 C C . PHE A 1 196 ? 7.316 18.049 6.826 1.00 26.47 196 PHE A C 1
ATOM 1567 O O . PHE A 1 196 ? 6.882 18.065 5.677 1.00 26.47 196 PHE A O 1
ATOM 1574 N N . GLY A 1 197 ? 7.125 19.078 7.652 1.00 29.20 197 GLY A N 1
ATOM 1575 C CA . GLY A 1 197 ? 6.994 20.445 7.175 1.00 29.20 197 GLY A CA 1
ATOM 1576 C C . GLY A 1 197 ? 8.360 20.897 6.664 1.00 29.20 197 GLY A C 1
ATOM 1577 O O . GLY A 1 197 ? 9.375 20.628 7.300 1.00 29.20 197 GLY A O 1
ATOM 1578 N N . ASN A 1 198 ? 8.392 21.524 5.489 1.00 26.55 198 ASN A N 1
ATOM 1579 C CA . ASN A 1 198 ? 9.587 21.948 4.753 1.00 26.55 198 ASN A CA 1
ATOM 1580 C C . ASN A 1 198 ? 10.629 22.723 5.594 1.00 26.55 198 ASN A C 1
ATOM 1582 O O . ASN A 1 198 ? 10.687 23.940 5.494 1.00 26.55 198 ASN A O 1
ATOM 1586 N N . THR A 1 199 ? 11.483 22.036 6.356 1.00 31.83 199 THR A N 1
ATOM 1587 C CA . THR A 1 199 ? 12.802 22.488 6.838 1.00 31.83 199 THR A CA 1
ATOM 1588 C C . THR A 1 199 ? 13.530 21.307 7.495 1.00 31.83 199 THR A C 1
ATOM 1590 O O . THR A 1 199 ? 13.087 20.793 8.515 1.00 31.83 199 THR A O 1
ATOM 1593 N N . PHE A 1 200 ? 14.648 20.872 6.906 1.00 31.86 200 PHE A N 1
ATOM 1594 C CA . PHE A 1 200 ? 15.526 19.809 7.422 1.00 31.86 200 PHE A CA 1
ATOM 1595 C C . PHE A 1 200 ? 16.308 20.253 8.678 1.00 31.86 200 PHE A C 1
ATOM 1597 O O . PHE A 1 200 ? 16.905 21.332 8.639 1.00 31.86 200 PHE A O 1
ATOM 1604 N N . PRO A 1 201 ? 16.434 19.423 9.736 1.00 28.91 201 PRO A N 1
ATOM 1605 C CA . PRO A 1 201 ? 17.506 19.543 10.722 1.00 28.91 201 PRO A CA 1
ATOM 1606 C C . PRO A 1 201 ? 18.739 18.697 10.339 1.00 28.91 201 PRO A C 1
ATOM 1608 O O . PRO A 1 201 ? 18.684 17.803 9.496 1.00 28.91 201 PRO A O 1
ATOM 1611 N N . SER A 1 202 ? 19.891 19.046 10.921 1.00 30.00 202 SER A N 1
ATOM 1612 C CA . SER A 1 202 ? 21.228 18.591 10.505 1.00 30.00 202 SER A CA 1
ATOM 1613 C C . SER A 1 202 ? 21.626 17.173 10.986 1.00 30.00 202 SER A C 1
ATOM 1615 O O . SER A 1 202 ? 21.095 16.706 11.990 1.00 30.00 202 SER A O 1
ATOM 1617 N N . PRO A 1 203 ? 22.629 16.515 10.359 1.00 33.06 203 PRO A N 1
ATOM 1618 C CA . PRO A 1 203 ? 22.875 15.060 10.432 1.00 33.06 203 PRO A CA 1
ATOM 1619 C C . PRO A 1 203 ? 23.421 14.456 11.743 1.00 33.06 203 PRO A C 1
ATOM 1621 O O . PRO A 1 203 ? 23.894 13.325 11.714 1.00 33.06 203 PRO A O 1
ATOM 1624 N N . ARG A 1 204 ? 23.432 15.158 12.883 1.00 31.86 204 ARG A N 1
ATOM 1625 C CA . ARG A 1 204 ? 24.122 14.670 14.102 1.00 31.86 204 ARG A CA 1
ATOM 1626 C C . ARG A 1 204 ? 23.248 13.911 15.112 1.00 31.86 204 ARG A C 1
ATOM 1628 O O . ARG A 1 204 ? 23.757 13.541 16.161 1.00 31.86 204 ARG A O 1
ATOM 1635 N N . GLU A 1 205 ? 21.983 13.632 14.803 1.00 35.94 205 GLU A N 1
ATOM 1636 C CA . GLU A 1 205 ? 21.042 12.992 15.748 1.00 35.94 205 GLU A CA 1
ATOM 1637 C C . GLU A 1 205 ? 20.567 11.583 15.316 1.00 35.94 205 GLU A C 1
ATOM 1639 O O . GLU A 1 205 ? 19.752 10.973 15.999 1.00 35.94 205 GLU A O 1
ATOM 1644 N N . ALA A 1 206 ? 21.090 11.022 14.216 1.00 34.34 206 ALA A N 1
ATOM 1645 C CA . ALA A 1 206 ? 20.536 9.814 13.582 1.00 34.34 206 ALA A CA 1
ATOM 1646 C C . ALA A 1 206 ? 21.176 8.459 13.978 1.00 34.34 206 ALA A C 1
ATOM 1648 O O . ALA A 1 206 ? 20.742 7.424 13.479 1.00 34.34 206 ALA A O 1
ATOM 1649 N N . GLU A 1 207 ? 22.178 8.405 14.862 1.00 29.69 207 GLU A N 1
ATOM 1650 C CA . GLU A 1 207 ? 22.955 7.164 15.095 1.00 29.69 207 GLU A CA 1
ATOM 1651 C C . GLU A 1 207 ? 22.443 6.235 16.224 1.00 29.69 207 GLU A C 1
ATOM 1653 O O . GLU A 1 207 ? 23.136 5.301 16.611 1.00 29.69 207 GLU A O 1
ATOM 1658 N N . GLY A 1 208 ? 21.225 6.415 16.752 1.00 32.06 208 GLY A N 1
ATOM 1659 C CA . GLY A 1 208 ? 20.786 5.691 17.962 1.00 32.06 208 GLY A CA 1
AT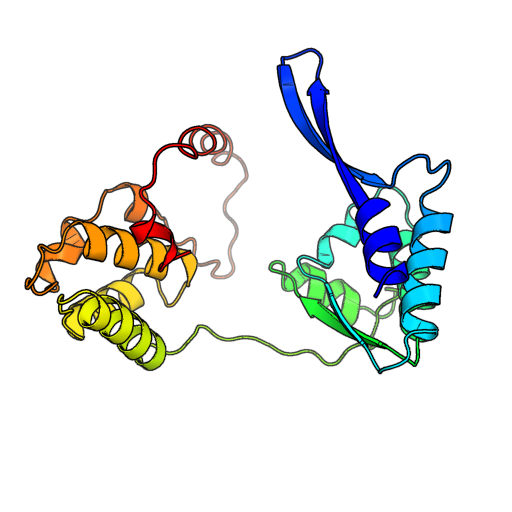OM 1660 C C . GLY A 1 208 ? 19.746 4.563 17.840 1.00 32.06 208 GLY A C 1
ATOM 1661 O O . GLY A 1 208 ? 19.534 3.868 18.827 1.00 32.06 208 GLY A O 1
ATOM 1662 N N . ILE A 1 209 ? 19.039 4.385 16.714 1.00 36.81 209 ILE A N 1
ATOM 1663 C CA . ILE A 1 209 ? 17.676 3.787 16.772 1.00 36.81 209 ILE A CA 1
ATOM 1664 C C . ILE A 1 209 ? 17.508 2.448 16.016 1.00 36.81 209 ILE A C 1
ATOM 1666 O O . ILE A 1 209 ? 16.472 1.801 16.113 1.00 36.81 209 ILE A O 1
ATOM 1670 N N . ALA A 1 210 ? 18.522 1.938 15.317 1.00 30.03 210 ALA A N 1
ATOM 1671 C CA . ALA A 1 210 ? 18.311 0.811 14.397 1.00 30.03 210 ALA A CA 1
ATOM 1672 C C . ALA A 1 210 ? 18.354 -0.614 15.006 1.00 30.03 210 ALA A C 1
ATOM 1674 O O . ALA A 1 210 ? 18.217 -1.572 14.251 1.00 30.03 210 ALA A O 1
ATOM 1675 N N . HIS A 1 211 ? 18.549 -0.804 16.319 1.00 27.89 211 HIS A N 1
ATOM 1676 C CA . HIS A 1 211 ? 19.033 -2.106 16.821 1.00 27.89 211 HIS A CA 1
ATOM 1677 C C . HIS A 1 211 ? 18.103 -2.964 17.704 1.00 27.89 211 HIS A C 1
ATOM 1679 O O . HIS A 1 211 ? 18.547 -4.036 18.112 1.00 27.89 211 HIS A O 1
ATOM 1685 N N . CYS A 1 212 ? 16.846 -2.587 17.983 1.00 29.02 212 CYS A N 1
ATOM 1686 C CA . CYS A 1 212 ? 16.042 -3.313 18.994 1.00 29.02 212 CYS A CA 1
ATOM 1687 C C . CYS A 1 212 ? 14.871 -4.196 18.511 1.00 29.02 212 CYS A C 1
ATOM 1689 O O . CYS A 1 212 ? 14.435 -5.049 19.280 1.00 29.02 212 CYS A O 1
ATOM 1691 N N . ASP A 1 213 ? 14.369 -4.088 17.277 1.00 37.75 213 ASP A N 1
ATOM 1692 C CA . ASP A 1 213 ? 13.015 -4.614 16.986 1.00 37.75 213 ASP A CA 1
ATOM 1693 C C . ASP A 1 213 ? 12.933 -5.904 16.145 1.00 37.75 213 ASP A C 1
ATOM 1695 O O . ASP A 1 213 ? 11.846 -6.310 15.728 1.00 37.75 213 ASP A O 1
ATOM 1699 N N . TYR A 1 214 ? 14.044 -6.614 15.921 1.00 30.28 214 TYR A N 1
ATOM 1700 C CA . TYR A 1 214 ? 14.012 -7.871 15.153 1.00 30.28 214 TYR A CA 1
ATOM 1701 C C . TYR A 1 214 ? 13.704 -9.126 16.000 1.00 30.28 214 TYR A C 1
ATOM 1703 O O . TYR A 1 214 ? 13.163 -10.101 15.480 1.00 30.28 214 TYR A O 1
ATOM 1711 N N . GLU A 1 215 ? 13.971 -9.125 17.310 1.00 27.16 215 GLU A N 1
ATOM 1712 C CA . GLU A 1 215 ? 14.054 -10.377 18.090 1.00 27.16 215 GLU A CA 1
ATOM 1713 C C . GLU A 1 215 ? 12.744 -10.893 18.719 1.00 27.16 215 GLU A C 1
ATOM 1715 O O . GLU A 1 215 ? 12.748 -11.948 19.348 1.00 27.16 215 GLU A O 1
ATOM 1720 N N . ARG A 1 216 ? 11.590 -10.235 18.541 1.00 34.28 216 ARG A N 1
ATOM 1721 C CA . ARG A 1 216 ? 10.340 -10.646 19.227 1.00 34.28 216 ARG A CA 1
ATOM 1722 C C . ARG A 1 216 ? 9.293 -11.343 18.338 1.00 34.28 216 ARG A C 1
ATOM 1724 O O . ARG A 1 216 ? 8.101 -11.270 18.620 1.00 34.28 216 ARG A O 1
ATOM 1731 N N . ARG A 1 217 ? 9.724 -12.031 17.269 1.00 40.31 217 ARG A N 1
ATOM 1732 C CA . ARG A 1 217 ? 8.844 -12.627 16.233 1.00 40.31 217 ARG A CA 1
ATOM 1733 C C . ARG A 1 217 ? 8.242 -14.017 16.515 1.00 40.31 217 ARG A C 1
ATOM 1735 O O . ARG A 1 217 ? 7.437 -14.457 15.703 1.00 40.31 217 ARG A O 1
ATOM 1742 N N . GLU A 1 218 ? 8.542 -14.712 17.615 1.00 29.36 218 GLU A N 1
ATOM 1743 C CA . GLU A 1 218 ? 8.166 -16.144 17.736 1.00 29.36 218 GLU A CA 1
ATOM 1744 C C . GLU A 1 218 ? 7.088 -16.539 18.772 1.00 29.36 218 GLU A C 1
ATOM 1746 O O . GLU A 1 218 ? 6.898 -17.731 18.998 1.00 29.36 218 GLU A O 1
ATOM 1751 N N . SER A 1 219 ? 6.312 -15.627 19.380 1.00 31.61 219 SER A N 1
ATOM 1752 C CA . SER A 1 219 ? 5.402 -16.034 20.484 1.00 31.61 219 SER A CA 1
ATOM 1753 C C . SER A 1 219 ? 3.920 -15.630 20.422 1.00 31.61 219 SER A C 1
ATOM 1755 O O . SER A 1 219 ? 3.247 -15.687 21.451 1.00 31.61 219 SER A O 1
ATOM 1757 N N . GLN A 1 220 ? 3.346 -15.277 19.265 1.00 37.81 220 GLN A N 1
ATOM 1758 C CA . GLN A 1 220 ? 1.930 -14.862 19.210 1.00 37.81 220 GLN A CA 1
ATOM 1759 C C . GLN A 1 220 ? 0.932 -15.989 18.854 1.00 37.81 220 GLN A C 1
ATOM 1761 O O . GLN A 1 220 ? 1.074 -16.710 17.867 1.00 37.81 220 GLN A O 1
ATOM 1766 N N . SER A 1 221 ? -0.099 -16.110 19.703 1.00 36.53 221 SER A N 1
ATOM 1767 C CA . SER A 1 221 ? -1.246 -17.038 19.656 1.00 36.53 221 SER A CA 1
ATOM 1768 C C . SER A 1 221 ? -2.060 -16.943 18.346 1.00 36.53 221 SER A C 1
ATOM 1770 O O . SER A 1 221 ? -2.183 -15.857 17.780 1.00 36.53 221 SER A O 1
ATOM 1772 N N . PRO A 1 222 ? -2.679 -18.038 17.852 1.00 36.16 222 PRO A N 1
ATOM 1773 C CA . PRO A 1 222 ? -3.390 -18.072 16.564 1.00 36.16 222 PRO A CA 1
ATOM 1774 C C . PRO A 1 222 ? -4.553 -17.073 16.419 1.00 36.16 222 PRO A C 1
ATOM 1776 O O . PRO A 1 222 ? -4.949 -16.780 15.294 1.00 36.16 222 PRO A O 1
ATOM 1779 N N . HIS A 1 223 ? -5.069 -16.511 17.517 1.00 39.16 223 HIS A N 1
ATOM 1780 C CA . HIS A 1 223 ? -6.121 -15.486 17.494 1.00 39.16 223 HIS A CA 1
ATOM 1781 C C . HIS A 1 223 ? -5.614 -14.067 17.156 1.00 39.16 223 HIS A C 1
ATOM 1783 O O . HIS A 1 223 ? -6.416 -13.212 16.794 1.00 39.16 223 HIS A O 1
ATOM 1789 N N . LEU A 1 224 ? -4.297 -13.824 17.208 1.00 38.91 224 LEU A N 1
ATOM 1790 C CA . LEU A 1 224 ? -3.668 -12.531 16.884 1.00 38.91 224 LEU A CA 1
ATOM 1791 C C . LEU A 1 224 ? -3.488 -12.289 15.377 1.00 38.91 224 LEU A C 1
ATOM 1793 O O . LEU A 1 224 ? -3.260 -11.159 14.956 1.00 38.91 224 LEU A O 1
ATOM 1797 N N . ARG A 1 225 ? -3.657 -13.324 14.543 1.00 36.78 225 ARG A N 1
ATOM 1798 C CA . ARG A 1 225 ? -3.564 -13.220 13.073 1.00 36.78 225 ARG A CA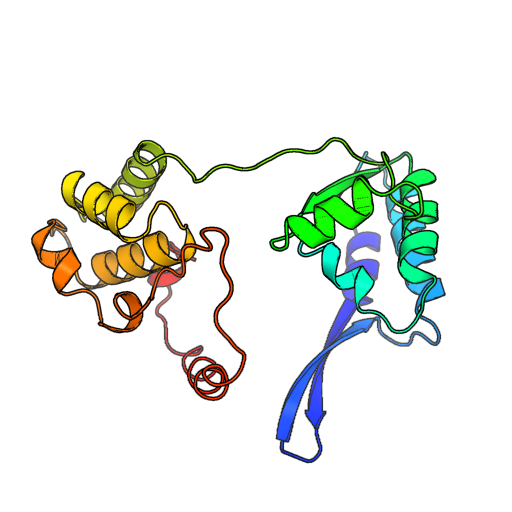 1
ATOM 1799 C C . ARG A 1 225 ? -4.706 -12.433 12.424 1.00 36.78 225 ARG A C 1
ATOM 1801 O O . ARG A 1 225 ? -4.739 -12.314 11.212 1.00 36.78 225 ARG A O 1
ATOM 1808 N N . CYS A 1 226 ? -5.681 -11.950 13.191 1.00 38.97 226 CYS A N 1
ATOM 1809 C CA . CYS A 1 226 ? -6.787 -11.167 12.639 1.00 38.97 226 CYS A CA 1
ATOM 1810 C C . CYS A 1 226 ? -6.496 -9.661 12.547 1.00 38.97 226 CYS A C 1
ATOM 1812 O O . CYS A 1 226 ? -7.308 -8.949 11.972 1.00 38.97 226 CYS A O 1
ATOM 1814 N N . PHE A 1 227 ? -5.368 -9.175 13.077 1.00 37.59 227 PHE A N 1
ATOM 1815 C CA . PHE A 1 227 ? -4.951 -7.769 12.952 1.00 37.59 227 PHE A CA 1
ATOM 1816 C C . PHE A 1 227 ? -3.675 -7.568 12.109 1.00 37.59 227 PHE A C 1
ATOM 1818 O O . PHE A 1 227 ? -3.240 -6.428 11.969 1.00 37.59 227 PHE A O 1
ATOM 1825 N N . TYR A 1 228 ? -3.115 -8.643 11.537 1.00 36.22 228 TYR A N 1
ATOM 1826 C CA . TYR A 1 228 ? -1.981 -8.642 10.601 1.00 36.22 228 TYR A CA 1
ATOM 1827 C C . TYR A 1 228 ? -2.277 -9.511 9.381 1.00 36.22 228 TYR A C 1
ATOM 1829 O O . TYR A 1 228 ? -2.772 -10.643 9.586 1.00 36.22 228 TYR A O 1
#

Foldseek 3Di:
DVVVVVLVQQQDFDFDADPVRDTDTDRGGPDDPDPLVNLVVVLVCQLPDPAQEEEEDEQQLVQVVDPPPCSQLSVLVSQVPRPSYDYHYYHPPPVSVCCQAPPPVHNNDVVDDDDDDDQDDLVVQLVLLQVLQVVQLEGEDSVLSVVQCVLVVRPLVLSLLLSLQQSVVADRNGYRYNVCSVVRDCVSVPDPPPPPDPDDDDDPPPDPPDPPPDPPPPDDDPSSVSSD

Secondary structure (DSSP, 8-state):
-HHHHHHHHHEEEEEEE-TT-PEEEEEEETT-S-HHHHHHHHHHHHHH-SS-EEEEESSGGGGGG-S-TTHHHHHHHHHHH-TTEEEEE--S-HHHHHHHHH-TTSTTTT-S---PPPPPPHHHHHHHHHHHHHHTT-EE-HHHHHHHHHHTTT-HHHHHHHHHHHHHHSPTT-EE-GGGGGGS-GGGT--------S-PPPTTS-SSSSSSSSTT-S---GGGGG--

Radius of gyration: 22.59 Å; chains: 1; bounding box: 49×49×54 Å

pLDDT: mean 70.76, std 24.35, range [26.47, 98.06]

Organism: NCBI:txid1445607

InterPro domains:
  IPR027417 P-loop containing nucleoside triphosphate hydrolase [G3DSA:3.40.50.300] (1-118)
  IPR027417 P-loop containing nucleoside triphosphate hydrolase [SSF52540] (32-176)